Protein AF-A0A2V9ZKT8-F1 (afdb_monomer_lite)

pLDDT: mean 77.87, std 13.25, range [36.06, 94.0]

Structure (mmCIF, N/CA/C/O backbone):
data_AF-A0A2V9ZKT8-F1
#
_entry.id   AF-A0A2V9ZKT8-F1
#
loop_
_atom_site.group_PDB
_atom_site.id
_atom_site.type_symbol
_atom_site.label_atom_id
_atom_s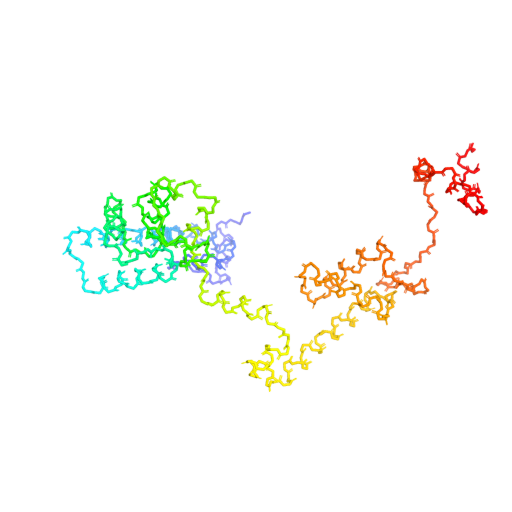ite.label_alt_id
_atom_site.label_comp_id
_atom_site.label_asym_id
_atom_site.label_entity_id
_atom_site.label_seq_id
_atom_site.pdbx_PDB_ins_code
_atom_site.Cartn_x
_atom_site.Cartn_y
_atom_site.Cartn_z
_atom_site.occupancy
_atom_site.B_iso_or_equiv
_atom_site.auth_seq_id
_atom_site.auth_comp_id
_atom_site.auth_asym_id
_atom_site.auth_atom_id
_atom_site.pdbx_PDB_model_num
ATOM 1 N N . MET A 1 1 ? -16.539 -26.002 30.402 1.00 67.31 1 MET A N 1
ATOM 2 C CA . MET A 1 1 ? -16.837 -24.567 30.610 1.00 67.31 1 MET A CA 1
ATOM 3 C C . MET A 1 1 ? -17.121 -24.360 32.093 1.00 67.31 1 MET A C 1
ATOM 5 O O . MET A 1 1 ? -18.028 -25.015 32.584 1.00 67.31 1 MET A O 1
ATOM 9 N N . LYS A 1 2 ? -16.357 -23.510 32.797 1.00 83.75 2 LYS A N 1
ATOM 10 C CA . LYS A 1 2 ? -16.550 -23.239 34.239 1.00 83.75 2 LYS A CA 1
ATOM 11 C C . LYS A 1 2 ? -17.902 -22.584 34.546 1.00 83.75 2 LYS A C 1
ATOM 13 O O . LYS A 1 2 ? -18.428 -21.859 33.696 1.00 83.75 2 LYS A O 1
ATOM 18 N N . SER A 1 3 ? -18.474 -22.849 35.714 1.00 90.00 3 SER A N 1
ATOM 19 C CA . SER A 1 3 ? -19.743 -22.249 36.150 1.00 90.00 3 SER A CA 1
ATOM 20 C C . SER A 1 3 ? -19.559 -20.801 36.635 1.00 90.00 3 SER A C 1
ATOM 22 O O . SER A 1 3 ? -18.448 -20.365 36.934 1.00 90.00 3 SER A O 1
ATOM 24 N N . ALA A 1 4 ? -20.652 -20.038 36.741 1.00 86.88 4 ALA A N 1
ATOM 25 C CA . ALA A 1 4 ? -20.616 -18.655 37.230 1.00 86.88 4 ALA A CA 1
ATOM 26 C C . ALA A 1 4 ? -20.018 -18.540 38.651 1.00 86.88 4 ALA A C 1
ATOM 28 O O . ALA A 1 4 ? -19.275 -17.604 38.936 1.00 86.88 4 ALA A O 1
ATOM 29 N N . ASN A 1 5 ? -20.294 -19.516 39.522 1.00 90.06 5 ASN A N 1
ATOM 30 C CA . ASN A 1 5 ? -19.767 -19.542 40.890 1.00 90.06 5 ASN A CA 1
ATOM 31 C C . ASN A 1 5 ? -18.270 -19.884 40.925 1.00 90.06 5 ASN A C 1
ATOM 33 O O . ASN A 1 5 ? -17.521 -19.266 41.676 1.00 90.06 5 ASN A O 1
ATOM 37 N N . GLU A 1 6 ? -17.812 -20.803 40.070 1.00 88.88 6 GLU A N 1
ATOM 38 C CA . GLU A 1 6 ? -16.382 -21.113 39.919 1.00 88.88 6 GLU A CA 1
ATOM 39 C C . GLU A 1 6 ? -15.589 -19.909 39.398 1.00 88.88 6 GLU A C 1
ATOM 41 O O . GLU A 1 6 ? -14.467 -19.666 39.838 1.00 88.88 6 GLU A O 1
ATOM 46 N N . LEU A 1 7 ? -16.175 -19.132 38.482 1.00 89.69 7 LEU A N 1
ATOM 47 C CA . LEU A 1 7 ? -15.553 -17.918 37.954 1.00 89.69 7 LEU A CA 1
ATOM 48 C C . LEU A 1 7 ? -15.452 -16.811 39.009 1.00 89.69 7 LEU A C 1
ATOM 50 O O . LEU A 1 7 ? -14.433 -16.130 39.045 1.00 89.69 7 LEU A O 1
ATOM 54 N N . LYS A 1 8 ? -16.446 -16.658 39.897 1.00 90.12 8 LYS A N 1
ATOM 55 C CA . LYS A 1 8 ? -16.350 -15.731 41.041 1.00 90.12 8 LYS A CA 1
ATOM 56 C C . LYS A 1 8 ? -15.251 -16.137 42.020 1.00 90.12 8 LYS A C 1
ATOM 58 O O . LYS A 1 8 ? -14.452 -15.296 42.410 1.00 90.12 8 LYS A O 1
ATOM 63 N N . TYR A 1 9 ? -15.164 -17.425 42.352 1.00 91.25 9 TYR A N 1
ATOM 64 C CA . TYR A 1 9 ? -14.106 -17.932 43.228 1.00 91.25 9 TYR A CA 1
ATOM 65 C C . TYR A 1 9 ? -12.707 -17.708 42.630 1.00 91.25 9 TYR A C 1
ATOM 67 O O . TYR A 1 9 ? -11.783 -17.267 43.312 1.00 91.25 9 TYR A O 1
ATOM 75 N N . LEU A 1 10 ? -12.549 -17.952 41.325 1.00 90.06 10 LEU A N 1
ATOM 76 C CA . LEU A 1 10 ? -11.299 -17.666 40.621 1.00 90.06 10 LEU A CA 1
ATOM 77 C C . LEU A 1 10 ? -10.995 -16.173 40.552 1.00 90.06 10 LEU A C 1
ATOM 79 O O . LEU A 1 10 ? -9.834 -15.799 40.691 1.00 90.06 10 LEU A O 1
ATOM 83 N N . ALA A 1 11 ? -12.013 -15.333 40.370 1.00 89.81 11 ALA A N 1
ATOM 84 C CA . ALA A 1 11 ? -11.851 -13.888 40.387 1.00 89.81 11 ALA A CA 1
ATOM 85 C C . ALA A 1 11 ? -11.320 -13.401 41.739 1.00 89.81 11 ALA A C 1
ATOM 87 O O . ALA A 1 11 ? -10.366 -12.630 41.765 1.00 89.81 11 ALA A O 1
ATOM 88 N N . GLU A 1 12 ? -11.847 -13.912 42.853 1.00 90.75 12 GLU A N 1
ATOM 89 C CA . GLU A 1 12 ? -11.341 -13.605 44.196 1.00 90.75 12 GLU A CA 1
ATOM 90 C C . GLU A 1 12 ? -9.896 -14.089 44.388 1.00 90.75 12 GLU A C 1
ATOM 92 O O . GLU A 1 12 ? -9.049 -13.342 44.874 1.00 90.75 12 GLU A O 1
ATOM 97 N N . GLN A 1 13 ? -9.575 -15.307 43.939 1.00 92.44 13 GLN A N 1
ATOM 98 C CA . GLN A 1 13 ? -8.230 -15.878 44.074 1.00 92.44 13 GLN A CA 1
ATOM 99 C C . GLN A 1 13 ? -7.180 -15.173 43.195 1.00 92.44 13 GLN A C 1
ATOM 101 O O . GLN A 1 13 ? -6.006 -15.094 43.561 1.00 92.44 13 GLN A O 1
ATOM 106 N N . LYS A 1 14 ? -7.576 -14.714 42.003 1.00 89.56 14 LYS A N 1
ATOM 107 C CA . LYS A 1 14 ? -6.695 -14.094 40.998 1.00 89.56 14 LYS A CA 1
ATOM 108 C C . LYS A 1 14 ? -6.752 -12.566 41.001 1.00 89.56 14 LYS A C 1
ATOM 110 O O . LYS A 1 14 ? -5.991 -11.946 40.263 1.00 89.56 14 LYS A O 1
ATOM 115 N N . GLY A 1 15 ? -7.616 -11.971 41.821 1.00 89.19 15 GLY A N 1
ATOM 116 C CA . GLY A 1 15 ? -7.810 -10.526 41.905 1.00 89.19 15 GLY A CA 1
ATOM 117 C C . GLY A 1 15 ? -8.491 -9.915 40.677 1.00 89.19 15 GLY A C 1
ATOM 118 O O . GLY A 1 15 ? -8.238 -8.753 40.368 1.00 89.19 15 GLY A O 1
ATOM 119 N N . TRP A 1 16 ? -9.325 -10.670 39.953 1.00 92.06 16 TRP A N 1
ATOM 120 C CA . TRP A 1 16 ? -10.086 -10.125 38.825 1.00 92.06 16 TRP A CA 1
ATOM 121 C C . TRP A 1 16 ? -11.197 -9.210 39.334 1.00 92.06 16 TRP A C 1
ATOM 123 O O . TRP A 1 16 ? -11.968 -9.577 40.220 1.00 92.06 16 TRP A O 1
ATOM 133 N N . GLN A 1 17 ? -11.292 -8.017 38.755 1.00 87.19 17 GLN A N 1
ATOM 134 C CA . GLN A 1 17 ? -12.271 -7.008 39.142 1.00 87.19 17 GLN A CA 1
ATOM 135 C C . GLN A 1 17 ? -13.085 -6.552 37.934 1.00 87.19 17 GLN A C 1
ATOM 137 O O . GLN A 1 17 ? -12.577 -6.468 36.817 1.00 87.19 17 GLN A O 1
ATOM 142 N N . VAL A 1 18 ? -14.354 -6.240 38.188 1.00 89.69 18 VAL A N 1
ATOM 143 C CA . VAL A 1 18 ? -15.250 -5.574 37.237 1.00 89.69 18 VAL A CA 1
ATOM 144 C C . VAL A 1 18 ? -14.858 -4.095 37.169 1.00 89.69 18 VAL A C 1
ATOM 146 O O . VAL A 1 18 ? -14.645 -3.464 38.203 1.00 89.69 18 VAL A O 1
ATOM 149 N N . GLY A 1 19 ? -14.752 -3.534 35.965 1.00 88.06 19 GLY A N 1
ATOM 150 C CA . GLY A 1 19 ? -14.373 -2.135 35.762 1.00 88.06 19 GLY A CA 1
ATOM 151 C C . GLY A 1 19 ? -14.105 -1.791 34.293 1.00 88.06 19 GLY A C 1
ATOM 152 O O . GLY A 1 19 ? -14.387 -2.611 33.421 1.00 88.06 19 GLY A O 1
ATOM 153 N N . PRO A 1 20 ? -13.532 -0.611 33.998 1.00 89.88 20 PRO A N 1
ATOM 154 C CA . PRO A 1 20 ? -13.308 -0.170 32.625 1.00 89.88 20 PRO A CA 1
ATOM 155 C C . PRO A 1 20 ? -12.381 -1.107 31.841 1.00 89.88 20 PRO A C 1
ATOM 157 O O . PRO A 1 20 ? -11.212 -1.340 32.211 1.00 89.88 20 PRO A O 1
ATOM 160 N N . LEU A 1 21 ? -12.897 -1.614 30.723 1.00 91.31 21 LEU A N 1
ATOM 161 C CA . LEU A 1 21 ? -12.182 -2.507 29.816 1.00 91.31 21 LEU A CA 1
ATOM 162 C C . LEU A 1 21 ? -11.805 -1.795 28.520 1.00 91.31 21 LEU A C 1
ATOM 164 O O . LEU A 1 21 ? -12.447 -0.854 28.078 1.00 91.31 21 LEU A O 1
ATOM 168 N N . THR A 1 22 ? -10.722 -2.263 27.908 1.00 91.06 22 THR A N 1
ATOM 169 C CA . THR A 1 22 ? -10.315 -1.852 26.562 1.00 91.06 22 THR A CA 1
ATOM 170 C C . THR A 1 22 ? -10.072 -3.093 25.729 1.00 91.06 22 THR A C 1
ATOM 172 O O . THR A 1 22 ? -9.733 -4.152 26.273 1.00 91.06 22 THR A O 1
ATOM 175 N N . PHE A 1 23 ? -10.169 -2.964 24.406 1.00 90.19 23 PHE A N 1
ATOM 176 C CA . PHE A 1 23 ? -9.923 -4.092 23.506 1.00 90.19 23 PHE A CA 1
ATOM 177 C C . PHE A 1 23 ? -8.563 -4.766 23.767 1.00 90.19 23 PHE A C 1
ATOM 179 O O . PHE A 1 23 ? -8.450 -5.988 23.848 1.00 90.19 23 PHE A O 1
ATOM 186 N N . GLY A 1 24 ? -7.522 -3.955 23.988 1.00 90.31 24 GLY A N 1
ATOM 187 C CA . GLY A 1 24 ? -6.171 -4.444 24.268 1.00 90.31 24 GLY A CA 1
ATOM 188 C C . GLY A 1 24 ? -6.039 -5.191 25.599 1.00 90.31 24 GLY A C 1
ATOM 189 O O . GLY A 1 24 ? -5.184 -6.068 25.708 1.00 90.31 24 GLY A O 1
ATOM 190 N N . LYS A 1 25 ? -6.874 -4.883 26.604 1.00 89.31 25 LYS A N 1
ATOM 191 C CA . LYS A 1 25 ? -6.945 -5.677 27.841 1.00 89.31 25 LYS A CA 1
ATOM 192 C C . LYS A 1 25 ? -7.593 -7.031 27.566 1.00 89.31 25 LYS A C 1
ATOM 194 O O . LYS A 1 25 ? -7.010 -8.038 27.946 1.00 89.31 25 LYS A O 1
ATOM 199 N N . ILE A 1 26 ? -8.719 -7.063 26.847 1.00 90.19 26 ILE A N 1
ATOM 200 C CA . ILE A 1 26 ? -9.426 -8.311 26.507 1.00 90.19 26 ILE A CA 1
ATOM 201 C C . ILE A 1 26 ? -8.516 -9.270 25.730 1.00 90.19 26 ILE A C 1
ATOM 203 O O . ILE A 1 26 ? -8.460 -10.451 26.053 1.00 90.19 26 ILE A O 1
ATOM 207 N N . GLN A 1 27 ? -7.729 -8.771 24.772 1.00 91.00 27 GLN A N 1
ATOM 208 C CA . GLN A 1 27 ? -6.789 -9.605 24.009 1.00 91.00 27 GLN A CA 1
ATOM 209 C C . GLN A 1 27 ? -5.694 -10.271 24.857 1.00 91.00 27 GLN A C 1
ATOM 211 O O . GLN A 1 27 ? -5.096 -11.252 24.421 1.00 91.00 27 GLN A O 1
ATOM 216 N N . ARG A 1 28 ? -5.395 -9.727 26.041 1.00 90.94 28 ARG A N 1
ATOM 217 C CA . ARG A 1 28 ? -4.371 -10.249 26.958 1.00 90.94 28 ARG A CA 1
ATOM 218 C C . ARG A 1 28 ? -4.961 -11.119 28.068 1.00 90.94 28 ARG A C 1
ATOM 220 O O . ARG A 1 28 ? -4.196 -11.747 28.796 1.00 90.94 28 ARG A O 1
ATOM 227 N N . MET A 1 29 ? -6.287 -11.145 28.208 1.00 92.56 29 MET A N 1
ATOM 228 C CA . MET A 1 29 ? -6.975 -11.969 29.196 1.00 92.56 29 MET A CA 1
ATOM 229 C C . MET A 1 29 ? -6.897 -13.443 28.813 1.00 92.56 29 MET A C 1
ATOM 231 O O . MET A 1 29 ? -6.947 -13.816 27.640 1.00 92.56 29 MET A O 1
ATOM 235 N N . ASN A 1 30 ? -6.815 -14.301 29.826 1.00 91.44 30 ASN A N 1
ATOM 236 C CA . ASN A 1 30 ? -7.031 -15.726 29.614 1.00 91.44 30 ASN A CA 1
ATOM 237 C C . ASN A 1 30 ? -8.532 -16.014 29.398 1.00 91.44 30 ASN A C 1
ATOM 239 O O . ASN A 1 30 ? -9.394 -15.184 29.686 1.00 91.44 30 ASN A O 1
ATOM 243 N N . SER A 1 31 ? -8.847 -17.209 28.894 1.00 91.44 31 SER A N 1
ATOM 244 C CA . SER A 1 31 ? -10.225 -17.590 28.543 1.00 91.44 31 SER A CA 1
ATOM 245 C C . SER A 1 31 ? -11.222 -17.496 29.707 1.00 91.44 31 SER A C 1
ATOM 247 O O . SER A 1 31 ? -12.379 -17.141 29.491 1.00 91.44 31 SER A O 1
ATOM 249 N N . ASP A 1 32 ? -10.786 -17.767 30.938 1.00 91.88 32 ASP A N 1
ATOM 250 C CA . ASP A 1 32 ? -11.647 -17.714 32.121 1.00 91.88 32 ASP A CA 1
ATOM 251 C C . ASP A 1 32 ? -11.901 -16.273 32.584 1.00 91.88 32 ASP A C 1
ATOM 253 O O . ASP A 1 32 ? -13.023 -15.936 32.952 1.00 91.88 32 ASP A O 1
ATOM 257 N N . GLU A 1 33 ? -10.890 -15.408 32.519 1.00 90.88 33 GLU A N 1
ATOM 258 C CA . GLU A 1 33 ? -10.995 -13.985 32.851 1.00 90.88 33 GLU A CA 1
ATOM 259 C C . GLU A 1 33 ? -11.845 -13.224 31.825 1.00 90.88 33 GLU A C 1
ATOM 261 O O . GLU A 1 33 ? -12.668 -12.380 32.190 1.00 90.88 33 GLU A O 1
ATOM 266 N N . ALA A 1 34 ? -11.707 -13.565 30.541 1.00 91.38 34 ALA A N 1
ATOM 267 C CA . ALA A 1 34 ? -12.566 -13.043 29.485 1.00 91.38 34 ALA A CA 1
ATOM 268 C C . ALA A 1 34 ? -14.031 -13.431 29.734 1.00 91.38 34 ALA A C 1
ATOM 270 O O . ALA A 1 34 ? -14.909 -12.574 29.707 1.00 91.38 34 ALA A O 1
ATOM 271 N N . ARG A 1 35 ? -14.284 -14.700 30.076 1.00 92.06 35 ARG A N 1
ATOM 272 C CA . ARG A 1 35 ? -15.633 -15.198 30.371 1.00 92.06 35 ARG A CA 1
ATOM 273 C C . ARG A 1 35 ? -16.212 -14.650 31.676 1.00 92.06 35 ARG A C 1
ATOM 275 O O . ARG A 1 35 ? -17.419 -14.450 31.781 1.00 92.06 35 ARG A O 1
ATOM 282 N N . PHE A 1 36 ? -15.371 -14.389 32.675 1.00 94.00 36 PHE A N 1
ATOM 283 C CA . PHE A 1 36 ? -15.772 -13.668 33.881 1.00 94.00 36 PHE A CA 1
ATOM 284 C C . PHE A 1 36 ? -16.281 -12.264 33.524 1.00 94.00 36 PHE A C 1
ATOM 286 O O . PHE A 1 36 ? -17.380 -11.891 33.931 1.00 94.00 36 PHE A O 1
ATOM 293 N N . ASN A 1 37 ? -15.535 -11.509 32.713 1.00 92.88 37 ASN A N 1
ATOM 294 C CA . ASN A 1 37 ? -15.951 -10.171 32.290 1.00 92.88 37 ASN A CA 1
ATOM 295 C C . ASN A 1 37 ? -17.168 -10.193 31.353 1.00 92.88 37 ASN A C 1
ATOM 297 O O . ASN A 1 37 ? -18.034 -9.338 31.479 1.00 92.88 37 ASN A O 1
ATOM 301 N N . GLU A 1 38 ? -17.301 -11.198 30.491 1.00 92.75 38 GLU A N 1
ATOM 302 C CA . GLU A 1 38 ? -18.495 -11.395 29.660 1.00 92.75 38 GLU A CA 1
ATOM 303 C C . GLU A 1 38 ? -19.773 -11.567 30.508 1.00 92.75 38 GLU A C 1
ATOM 305 O O . GLU A 1 38 ? -20.825 -11.025 30.172 1.00 92.75 38 GLU A O 1
ATOM 310 N N . LEU A 1 39 ? -19.686 -12.287 31.634 1.00 92.44 39 LEU A N 1
ATOM 311 C CA . LEU A 1 39 ? -20.836 -12.573 32.501 1.00 92.44 39 LEU A CA 1
ATOM 312 C C . LEU A 1 39 ? -21.119 -11.477 33.535 1.00 92.44 39 LEU A C 1
ATOM 314 O O . LEU A 1 39 ? -22.282 -11.186 33.811 1.00 92.44 39 LEU A O 1
ATOM 318 N N . PHE A 1 40 ? -20.078 -10.897 34.135 1.00 92.94 40 PHE A N 1
ATOM 319 C CA . PHE A 1 40 ? -20.202 -9.989 35.284 1.00 92.94 40 PHE A CA 1
ATOM 320 C C . PHE A 1 40 ? -19.879 -8.526 34.960 1.00 92.94 40 PHE A C 1
ATOM 322 O O . PHE A 1 40 ? -20.200 -7.649 35.757 1.00 92.94 40 PHE A O 1
ATOM 329 N N . ASN A 1 41 ? -19.286 -8.256 33.796 1.00 93.75 41 ASN A N 1
ATOM 330 C CA . ASN A 1 41 ? -18.932 -6.924 33.303 1.00 93.75 41 ASN A CA 1
ATOM 331 C C . ASN A 1 41 ? -19.410 -6.715 31.852 1.00 93.75 41 ASN A C 1
ATOM 333 O O . ASN A 1 41 ? -18.715 -6.130 31.021 1.00 93.75 41 ASN A O 1
ATOM 337 N N . LYS A 1 42 ? -20.589 -7.265 31.536 1.00 92.56 42 LYS A N 1
ATOM 338 C CA . LYS A 1 42 ? -21.066 -7.462 30.163 1.00 92.56 42 LYS A CA 1
ATOM 339 C C . LYS A 1 42 ? -21.037 -6.187 29.312 1.00 92.56 42 LYS A C 1
ATOM 341 O O . LYS A 1 42 ? -20.535 -6.225 28.197 1.00 92.56 42 LYS A O 1
ATOM 346 N N . ALA A 1 43 ? -21.538 -5.071 29.845 1.00 90.94 43 ALA A N 1
ATOM 347 C CA . ALA A 1 43 ? -21.627 -3.810 29.106 1.00 90.94 43 ALA A CA 1
ATOM 348 C C . ALA A 1 43 ? -20.245 -3.280 28.680 1.00 90.94 43 ALA A C 1
ATOM 350 O O . ALA A 1 43 ? -20.039 -2.966 27.511 1.00 90.94 43 ALA A O 1
ATOM 351 N N . GLU A 1 44 ? -19.280 -3.247 29.603 1.00 90.69 44 GLU A N 1
ATOM 352 C CA . GLU A 1 44 ? -17.902 -2.823 29.315 1.00 90.69 44 GLU A CA 1
ATOM 353 C C . GLU A 1 44 ? -17.183 -3.817 28.399 1.00 90.69 44 GLU A C 1
ATOM 355 O O . GLU A 1 44 ? -16.387 -3.423 27.550 1.00 90.69 44 GLU A O 1
ATOM 360 N N . TYR A 1 45 ? -17.461 -5.115 28.556 1.00 91.62 45 TYR A N 1
ATOM 361 C CA . TYR A 1 45 ? -16.884 -6.162 27.719 1.00 91.62 45 TYR A CA 1
ATOM 362 C C . TYR A 1 45 ? -17.342 -6.029 26.260 1.00 91.62 45 TYR A C 1
ATOM 364 O O . TYR A 1 45 ? -16.508 -5.999 25.356 1.00 91.62 45 TYR A O 1
ATOM 372 N N . GLU A 1 46 ? -18.648 -5.875 26.027 1.00 93.00 46 GLU A N 1
ATOM 373 C CA . GLU A 1 46 ? -19.216 -5.641 24.694 1.00 93.00 46 GLU A CA 1
ATOM 374 C C . GLU A 1 46 ? -18.704 -4.324 24.093 1.00 93.00 46 GLU A C 1
ATOM 376 O O . GLU A 1 46 ? -18.226 -4.309 22.958 1.00 93.00 46 GLU A O 1
ATOM 381 N N . GLN A 1 47 ? -18.695 -3.237 24.871 1.00 91.00 47 GLN A N 1
ATOM 382 C CA . GLN A 1 47 ? -18.181 -1.941 24.422 1.00 91.00 47 GLN A CA 1
ATOM 383 C C . GLN A 1 47 ? -16.700 -2.006 24.023 1.00 91.00 47 GLN A C 1
ATOM 385 O O . GLN A 1 47 ? -16.305 -1.436 23.005 1.00 91.00 47 GLN A O 1
ATOM 390 N N . ALA A 1 48 ? -15.870 -2.708 24.794 1.00 91.25 48 ALA A N 1
ATOM 391 C CA . ALA A 1 48 ? -14.455 -2.880 24.494 1.00 91.25 48 ALA A CA 1
ATOM 392 C C . ALA A 1 48 ? -14.212 -3.769 23.261 1.00 91.25 48 ALA A C 1
ATOM 394 O O . ALA A 1 48 ? -13.225 -3.561 22.556 1.00 91.25 48 ALA A O 1
ATOM 395 N N . LEU A 1 49 ? -15.094 -4.730 22.961 1.00 92.06 49 LEU A N 1
ATOM 396 C CA . LEU A 1 49 ? -15.040 -5.497 21.710 1.00 92.06 49 LEU A CA 1
ATOM 397 C C . LEU A 1 49 ? -15.445 -4.655 20.493 1.00 92.06 49 LEU A C 1
ATOM 399 O O . LEU A 1 49 ? -14.859 -4.814 19.421 1.00 92.06 49 LEU A O 1
ATOM 403 N N . ASP A 1 50 ? -16.404 -3.744 20.659 1.00 90.62 50 ASP A N 1
ATOM 404 C CA . ASP A 1 50 ? -16.860 -2.829 19.608 1.00 90.62 50 ASP A CA 1
ATOM 405 C C . ASP A 1 50 ? -15.937 -1.613 19.409 1.00 90.62 50 ASP A C 1
ATOM 407 O O . ASP A 1 50 ? -15.938 -0.998 18.339 1.00 90.62 50 ASP A O 1
ATOM 411 N N . GLU A 1 51 ? -15.108 -1.269 20.400 1.00 90.00 51 GLU A N 1
ATOM 412 C CA . GLU A 1 51 ? -14.207 -0.110 20.386 1.00 90.00 51 GLU A CA 1
ATOM 413 C C . GLU A 1 51 ? -13.362 0.004 19.096 1.00 90.00 51 GLU A C 1
ATOM 415 O O . GLU A 1 51 ? -13.314 1.098 18.520 1.00 90.00 51 GLU A O 1
ATOM 420 N N . PRO A 1 52 ? -12.721 -1.063 18.568 1.00 88.94 52 PRO A N 1
ATOM 421 C CA . PRO A 1 52 ? -11.960 -0.976 17.322 1.00 88.94 52 PRO A CA 1
ATOM 422 C C . PRO A 1 52 ? -12.837 -0.644 16.112 1.00 88.94 52 PRO A C 1
ATOM 424 O O . PRO A 1 52 ? -12.428 0.147 15.259 1.00 88.94 52 PRO A O 1
ATOM 427 N N . ARG A 1 53 ? -14.047 -1.216 16.047 1.00 90.81 53 ARG A N 1
ATOM 428 C CA . ARG A 1 53 ? -15.008 -0.966 14.967 1.00 90.81 53 ARG A CA 1
ATOM 429 C C . ARG A 1 53 ? -15.495 0.478 15.014 1.00 90.81 53 ARG A C 1
ATOM 431 O O . ARG A 1 53 ? -15.411 1.173 14.006 1.00 90.81 53 ARG A O 1
ATOM 438 N N . ILE A 1 54 ? -15.902 0.955 16.191 1.00 87.19 54 ILE A N 1
ATOM 439 C CA . ILE A 1 54 ? -16.360 2.334 16.404 1.00 87.19 54 ILE A CA 1
ATOM 440 C C . ILE A 1 54 ? -15.240 3.331 16.084 1.00 87.19 54 ILE A C 1
ATOM 442 O O . ILE A 1 54 ? -15.474 4.322 15.396 1.00 87.19 54 ILE A O 1
ATOM 446 N N . LYS A 1 55 ? -13.998 3.074 16.517 1.00 88.06 55 LYS A N 1
ATOM 447 C CA . LYS A 1 55 ? -12.848 3.926 16.167 1.00 88.06 55 LYS A CA 1
ATOM 448 C C . LYS A 1 55 ? -12.600 3.966 14.660 1.00 88.06 55 LYS A C 1
ATOM 450 O O . LYS A 1 55 ? -12.328 5.041 14.126 1.00 88.06 55 LYS A O 1
ATOM 455 N N . ALA A 1 56 ? -12.696 2.828 13.975 1.00 84.88 56 ALA A N 1
ATOM 456 C CA . ALA A 1 56 ? -12.544 2.766 12.525 1.00 84.88 56 ALA A CA 1
ATOM 457 C C . ALA A 1 56 ? -13.664 3.528 11.794 1.00 84.88 56 ALA A C 1
ATOM 459 O O . ALA A 1 56 ? -13.381 4.289 10.868 1.00 84.88 56 ALA A O 1
ATOM 460 N N . GLU A 1 57 ? -14.915 3.383 12.235 1.00 85.62 57 GLU A N 1
ATOM 461 C CA . GLU A 1 57 ? -16.068 4.115 11.697 1.00 85.62 57 GLU A CA 1
ATOM 462 C C . GLU A 1 57 ? -15.954 5.623 11.945 1.00 85.62 57 GLU A C 1
ATOM 464 O O . GLU A 1 57 ? -16.100 6.407 11.010 1.00 85.62 57 GLU A O 1
ATOM 469 N N . ASN A 1 58 ? -15.601 6.043 13.161 1.00 86.44 58 ASN A N 1
ATOM 470 C CA . ASN A 1 58 ? -15.396 7.452 13.495 1.00 86.44 58 ASN A CA 1
ATOM 471 C C . ASN A 1 58 ? -14.272 8.074 12.668 1.00 86.44 58 ASN A C 1
ATOM 473 O O . ASN A 1 58 ? -14.422 9.189 12.174 1.00 86.44 58 ASN A O 1
ATOM 477 N N . LYS A 1 59 ? -13.167 7.347 12.465 1.00 86.31 59 LYS A N 1
ATOM 478 C CA . LYS A 1 59 ? -12.077 7.796 11.595 1.00 86.31 59 LYS A CA 1
ATOM 479 C C . LYS A 1 59 ? -12.559 7.977 10.154 1.00 86.31 59 LYS A C 1
ATOM 481 O O . LYS A 1 59 ? -12.319 9.024 9.562 1.00 86.31 59 LYS A O 1
ATOM 486 N N . LYS A 1 60 ? -13.289 6.996 9.616 1.00 82.19 60 LYS A N 1
ATOM 487 C CA . LYS A 1 60 ? -13.866 7.062 8.266 1.00 82.19 60 LYS A CA 1
ATOM 488 C C . LYS A 1 60 ? -14.835 8.241 8.117 1.00 82.19 60 LYS A C 1
ATOM 490 O O . LYS A 1 60 ? -14.787 8.948 7.115 1.00 82.19 60 LYS A O 1
ATOM 495 N N . ASN A 1 61 ? -15.683 8.476 9.116 1.00 82.06 61 ASN A N 1
ATOM 496 C CA . ASN A 1 61 ? -16.628 9.591 9.124 1.00 82.06 61 ASN A CA 1
ATOM 497 C C . ASN A 1 61 ? -15.902 10.939 9.209 1.00 82.06 61 ASN A C 1
ATOM 499 O O . ASN A 1 61 ? -16.232 11.848 8.457 1.00 82.06 61 ASN A O 1
ATOM 503 N N . ALA A 1 62 ? -14.879 11.062 10.057 1.00 82.12 62 ALA A N 1
ATOM 504 C CA . ALA A 1 62 ? -14.069 12.275 10.152 1.00 82.12 62 ALA A CA 1
ATOM 505 C C . ALA A 1 62 ? -13.352 12.595 8.828 1.00 82.12 62 ALA A C 1
ATOM 507 O O . ALA A 1 62 ? -13.353 13.745 8.387 1.00 82.12 62 ALA A O 1
ATOM 508 N N . GLU A 1 63 ? -12.794 11.580 8.160 1.00 80.81 63 GLU A N 1
ATOM 509 C CA . GLU A 1 63 ? -12.180 11.717 6.833 1.00 80.81 63 GLU A CA 1
ATOM 510 C C . GLU A 1 63 ? -13.199 12.156 5.769 1.00 80.81 63 GLU A C 1
ATOM 512 O O . GLU A 1 63 ? -12.895 13.029 4.953 1.00 80.81 63 GLU A O 1
ATOM 517 N N . ALA A 1 64 ? -14.418 11.609 5.797 1.00 79.19 64 ALA A N 1
ATOM 518 C CA . ALA A 1 64 ? -15.497 12.008 4.893 1.00 79.19 64 ALA A CA 1
ATOM 519 C C . ALA A 1 64 ? -15.946 13.460 5.134 1.00 79.19 64 ALA A C 1
ATOM 521 O O . ALA A 1 64 ? -16.057 14.237 4.186 1.00 79.19 64 ALA A O 1
ATOM 522 N N . THR A 1 65 ? -16.132 13.861 6.394 1.00 80.94 65 THR A N 1
ATOM 523 C CA . THR A 1 65 ? -16.482 15.242 6.763 1.00 80.94 65 THR A CA 1
ATOM 524 C C . THR A 1 65 ? -15.381 16.225 6.369 1.00 80.94 65 THR A C 1
ATOM 526 O O . THR A 1 65 ? -15.663 17.330 5.907 1.00 80.94 65 THR A O 1
ATOM 529 N N . LYS A 1 66 ? -14.109 15.839 6.518 1.00 79.38 66 LYS A N 1
ATOM 530 C CA . LYS A 1 66 ? -12.969 16.631 6.039 1.00 79.38 66 LYS A CA 1
ATOM 531 C C . LYS A 1 66 ? -13.006 16.796 4.520 1.00 79.38 66 LYS A C 1
ATOM 533 O O . LYS A 1 66 ? -12.931 17.921 4.044 1.00 79.38 66 LYS A O 1
ATOM 538 N N . ALA A 1 67 ? -13.204 15.709 3.770 1.00 78.00 67 ALA A N 1
ATOM 539 C CA . ALA A 1 67 ? -13.326 15.765 2.314 1.00 78.00 67 ALA A CA 1
ATOM 540 C C . ALA A 1 67 ? -14.462 16.698 1.865 1.00 78.00 67 ALA A C 1
ATOM 542 O O . ALA A 1 67 ? -14.272 17.509 0.965 1.00 78.00 67 ALA A O 1
ATOM 543 N N . GLN A 1 68 ? -15.627 16.623 2.515 1.00 81.56 68 GLN A N 1
ATOM 544 C CA . GLN A 1 68 ? -16.758 17.507 2.225 1.00 81.56 68 GLN A CA 1
ATOM 545 C C . GLN A 1 68 ? -16.410 18.983 2.440 1.00 81.56 68 GLN A C 1
ATOM 547 O O . GLN A 1 68 ? -16.694 19.794 1.562 1.00 81.56 68 GLN A O 1
ATOM 552 N N . ARG A 1 69 ? -15.749 19.324 3.555 1.00 80.62 69 ARG A N 1
ATOM 553 C CA . ARG A 1 69 ? -15.287 20.697 3.823 1.00 80.62 69 ARG A CA 1
ATOM 554 C C . ARG A 1 69 ? -14.284 21.172 2.775 1.00 80.62 69 ARG A C 1
ATOM 556 O O . ARG A 1 69 ? -14.428 22.277 2.264 1.00 80.62 69 ARG A O 1
ATOM 563 N N . THR A 1 70 ? -13.333 20.323 2.384 1.00 82.00 70 THR A N 1
ATOM 564 C CA . THR A 1 70 ? -12.374 20.643 1.317 1.00 82.00 70 THR A CA 1
ATOM 565 C C . THR A 1 70 ? -13.058 20.922 -0.019 1.00 82.00 70 THR A C 1
ATOM 567 O O . THR A 1 70 ? -12.713 21.890 -0.684 1.00 82.00 70 THR A O 1
ATOM 570 N N . TRP A 1 71 ? -14.056 20.126 -0.410 1.00 84.75 71 TRP A N 1
ATOM 571 C CA . TRP A 1 71 ? -14.757 20.308 -1.690 1.00 84.75 71 TRP A CA 1
ATOM 572 C C . TRP A 1 71 ? -15.822 21.413 -1.694 1.00 84.75 71 TRP A C 1
ATOM 574 O O . TRP A 1 71 ? -16.325 21.762 -2.769 1.00 84.75 71 TRP A O 1
ATOM 584 N N . ALA A 1 72 ? -16.165 21.927 -0.512 1.00 84.81 72 ALA A N 1
ATOM 585 C CA . ALA A 1 72 ? -17.032 23.081 -0.296 1.00 84.81 72 ALA A CA 1
ATOM 586 C C . ALA A 1 72 ? -16.243 24.392 -0.109 1.00 84.81 72 ALA A C 1
ATOM 588 O O . ALA A 1 72 ? -16.831 25.386 0.306 1.00 84.81 72 ALA A O 1
ATOM 589 N N . ASP A 1 73 ? -14.930 24.388 -0.375 1.00 80.94 73 ASP A N 1
ATOM 590 C CA . ASP A 1 73 ? -14.026 25.535 -0.201 1.00 80.94 73 ASP A CA 1
ATOM 591 C C . ASP A 1 73 ? -13.974 26.063 1.251 1.00 80.94 73 ASP A C 1
ATOM 593 O O . ASP A 1 73 ? -13.714 27.235 1.508 1.00 80.94 73 ASP A O 1
ATOM 597 N N . GLN A 1 74 ? -14.207 25.171 2.220 1.00 83.94 74 GLN A N 1
ATOM 598 C CA . GLN A 1 74 ? -14.185 25.431 3.667 1.00 83.94 74 GLN A CA 1
ATOM 599 C C . GLN A 1 74 ? -13.026 24.703 4.374 1.00 83.94 74 GLN A C 1
ATOM 601 O O . GLN A 1 74 ? -13.089 24.455 5.581 1.00 83.94 74 GLN A O 1
ATOM 606 N N . ALA A 1 75 ? -11.989 24.301 3.631 1.00 81.81 75 ALA A N 1
ATOM 607 C CA . ALA A 1 75 ? -10.789 23.704 4.216 1.00 81.81 75 ALA A CA 1
ATOM 608 C C . ALA A 1 75 ? -10.015 24.729 5.051 1.00 81.81 75 ALA A C 1
ATOM 610 O O . ALA A 1 75 ? -9.886 25.889 4.658 1.00 81.81 75 ALA A O 1
ATOM 611 N N . SER A 1 76 ? -9.447 24.286 6.172 1.00 84.06 76 SER A N 1
ATOM 612 C CA . SER A 1 76 ? -8.474 25.106 6.899 1.00 84.06 76 SER A CA 1
ATOM 613 C C . SER A 1 76 ? -7.122 25.162 6.170 1.00 84.06 76 SER A C 1
ATOM 615 O O . SER A 1 76 ? -6.828 24.356 5.278 1.00 84.06 76 SER A O 1
ATOM 617 N N . GLU A 1 77 ? -6.261 26.101 6.569 1.00 84.25 77 GLU A N 1
ATOM 618 C CA . GLU A 1 77 ? -4.887 26.193 6.053 1.00 84.25 77 GLU A CA 1
ATOM 619 C C . GLU A 1 77 ? -4.084 24.914 6.335 1.00 84.25 77 GLU A C 1
ATOM 621 O O . GLU A 1 77 ? -3.377 24.418 5.458 1.00 84.25 77 GLU A O 1
ATOM 626 N N . GLU A 1 78 ? -4.256 24.327 7.523 1.00 85.62 78 GLU A N 1
ATOM 627 C CA . GLU A 1 78 ? -3.631 23.055 7.903 1.00 85.62 78 GLU A CA 1
ATOM 628 C C . GLU A 1 78 ? -4.095 21.906 7.000 1.00 85.62 78 GLU A C 1
ATOM 630 O O . GLU A 1 78 ? -3.277 21.146 6.481 1.00 85.62 78 GLU A O 1
ATOM 635 N N . GLU A 1 79 ? -5.402 21.806 6.737 1.00 81.25 79 GLU A N 1
ATOM 636 C CA . GLU A 1 79 ? -5.960 20.772 5.859 1.00 81.25 79 GLU A CA 1
ATOM 637 C C . GLU A 1 79 ? -5.459 20.926 4.413 1.00 81.25 79 GLU A C 1
ATOM 639 O O . GLU A 1 79 ? -5.224 19.930 3.723 1.00 81.25 79 GLU A O 1
ATOM 644 N N . THR A 1 80 ? -5.238 22.166 3.973 1.00 83.31 80 THR A N 1
ATOM 645 C CA . THR A 1 80 ? -4.668 22.480 2.657 1.00 83.31 80 THR A CA 1
ATOM 646 C C . THR A 1 80 ? -3.188 22.096 2.582 1.00 83.31 80 THR A C 1
ATOM 648 O O . THR A 1 80 ? -2.756 21.478 1.606 1.00 8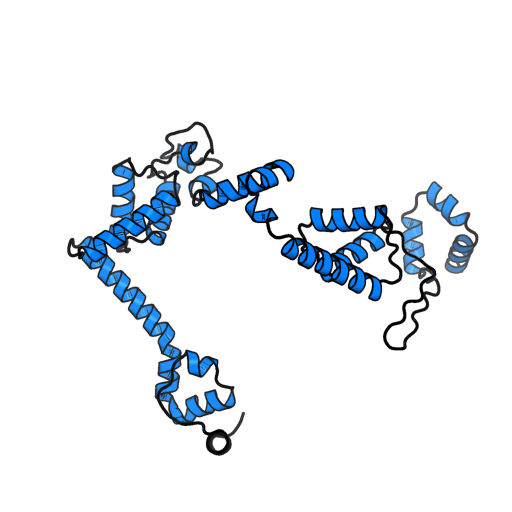3.31 80 THR A O 1
ATOM 651 N N . ALA A 1 81 ? -2.408 22.401 3.623 1.00 86.25 81 ALA A N 1
ATOM 652 C CA . ALA A 1 81 ? -0.999 22.026 3.709 1.00 86.25 81 ALA A CA 1
ATOM 653 C C . ALA A 1 81 ? -0.810 20.499 3.721 1.00 86.25 81 ALA A C 1
ATOM 655 O O . ALA A 1 81 ? 0.059 19.975 3.019 1.00 86.25 81 ALA A O 1
ATOM 656 N N . GLU A 1 82 ? -1.651 19.770 4.455 1.00 86.81 82 GLU A N 1
ATOM 657 C CA . GLU A 1 82 ? -1.649 18.304 4.454 1.00 86.81 82 GLU A CA 1
ATOM 658 C C . GLU A 1 82 ? -1.989 17.728 3.074 1.00 86.81 82 GLU A C 1
ATOM 660 O O . GLU A 1 82 ? -1.305 16.818 2.600 1.00 86.81 82 GLU A O 1
ATOM 665 N N . ALA A 1 83 ? -2.994 18.280 2.387 1.00 85.00 83 ALA A N 1
ATOM 666 C CA . ALA A 1 83 ? -3.336 17.859 1.030 1.00 85.00 83 ALA A CA 1
ATOM 667 C C . ALA A 1 83 ? -2.165 18.075 0.054 1.00 85.00 83 ALA A C 1
ATOM 669 O O . ALA A 1 83 ? -1.873 17.199 -0.760 1.00 85.00 83 ALA A O 1
ATOM 670 N N . LEU A 1 84 ? -1.440 19.194 0.166 1.00 87.44 84 LEU A N 1
ATOM 671 C CA . LEU A 1 84 ? -0.238 19.449 -0.636 1.00 87.44 84 LEU A CA 1
ATOM 672 C C . LEU A 1 84 ? 0.876 18.430 -0.354 1.00 87.44 84 LEU A C 1
ATOM 674 O O . LEU A 1 84 ? 1.523 17.951 -1.288 1.00 87.44 84 LEU A O 1
ATOM 678 N N . GLN A 1 85 ? 1.087 18.048 0.909 1.00 89.12 85 GLN A N 1
ATOM 679 C CA . GLN A 1 85 ? 2.053 17.000 1.251 1.00 89.12 85 GLN A CA 1
ATOM 680 C C . GLN A 1 85 ? 1.671 15.647 0.641 1.00 89.12 85 GLN A C 1
ATOM 682 O O . GLN A 1 85 ? 2.535 14.942 0.117 1.00 89.12 85 GLN A O 1
ATOM 687 N N . GLU A 1 86 ? 0.391 15.283 0.677 1.00 89.88 86 GLU A N 1
ATOM 688 C CA . GLU A 1 86 ? -0.108 14.043 0.078 1.00 89.88 86 GLU A CA 1
ATOM 689 C C . GLU A 1 86 ? 0.023 14.038 -1.453 1.00 89.88 86 GLU A C 1
ATOM 691 O O . GLU A 1 86 ? 0.421 13.023 -2.032 1.00 89.88 86 GLU A O 1
ATOM 696 N N . VAL A 1 87 ? -0.212 15.179 -2.110 1.00 89.25 87 VAL A N 1
ATOM 697 C CA . VAL A 1 87 ? 0.050 15.350 -3.548 1.00 89.25 87 VAL A CA 1
ATOM 698 C C . VAL A 1 87 ? 1.535 15.161 -3.855 1.00 89.25 87 VAL A C 1
ATOM 700 O O . VAL A 1 87 ? 1.874 14.415 -4.772 1.00 89.25 87 VAL A O 1
ATOM 703 N N . ASN A 1 88 ? 2.433 15.757 -3.068 1.00 88.38 88 ASN A N 1
ATOM 704 C CA . ASN A 1 88 ? 3.877 15.605 -3.269 1.00 88.38 88 ASN A CA 1
ATOM 705 C C . ASN A 1 88 ? 4.336 14.149 -3.098 1.00 88.38 88 ASN A C 1
ATOM 707 O O . ASN A 1 88 ? 5.140 13.662 -3.894 1.00 88.38 88 ASN A O 1
ATOM 711 N N . LYS A 1 89 ? 3.791 13.422 -2.112 1.00 88.81 89 LYS A N 1
ATOM 712 C CA . LYS A 1 89 ? 4.048 11.979 -1.943 1.00 88.81 89 LYS A CA 1
ATOM 713 C C . LYS A 1 89 ? 3.592 11.178 -3.162 1.00 88.81 89 LYS A C 1
ATOM 715 O O . LYS A 1 89 ? 4.307 10.276 -3.599 1.00 88.81 89 LYS A O 1
ATOM 720 N N . PHE A 1 90 ? 2.422 11.505 -3.711 1.00 91.56 90 PHE A N 1
ATOM 721 C CA . PHE A 1 90 ? 1.911 10.876 -4.926 1.00 91.56 90 PHE A CA 1
ATOM 722 C C . PHE A 1 90 ? 2.826 11.155 -6.126 1.00 91.56 90 PHE A C 1
ATOM 724 O O . PHE A 1 90 ? 3.299 10.209 -6.746 1.00 91.56 90 PHE A O 1
ATOM 731 N N . VAL A 1 91 ? 3.162 12.417 -6.408 1.00 89.31 91 VAL A N 1
ATOM 732 C CA . VAL A 1 91 ? 4.026 12.782 -7.547 1.00 89.31 91 VAL A CA 1
ATOM 733 C C . VAL A 1 91 ? 5.407 12.125 -7.441 1.00 89.31 91 VAL A C 1
ATOM 735 O O . VAL A 1 91 ? 5.910 11.598 -8.428 1.00 89.31 91 VAL A O 1
ATOM 738 N N . ALA A 1 92 ? 5.988 12.065 -6.239 1.00 86.88 92 ALA A N 1
ATOM 739 C CA . ALA A 1 92 ? 7.255 11.368 -6.011 1.00 86.88 92 ALA A CA 1
ATOM 740 C C . ALA A 1 92 ? 7.161 9.850 -6.255 1.00 86.88 92 ALA A C 1
ATOM 742 O O . ALA A 1 92 ? 8.125 9.229 -6.700 1.00 86.88 92 ALA A O 1
ATOM 743 N N . SER A 1 93 ? 6.005 9.246 -5.966 1.00 86.69 93 SER A N 1
ATOM 744 C CA . SER A 1 93 ? 5.773 7.808 -6.152 1.00 86.69 93 SER A CA 1
ATOM 745 C C . SER A 1 93 ? 5.392 7.446 -7.588 1.00 86.69 93 SER A C 1
ATOM 747 O O . SER A 1 93 ? 5.575 6.301 -7.984 1.00 86.69 93 SER A O 1
ATOM 749 N N . PHE A 1 94 ? 4.871 8.390 -8.373 1.00 89.75 94 PHE A N 1
ATOM 750 C CA . PHE A 1 94 ? 4.416 8.180 -9.749 1.00 89.75 94 PHE A CA 1
ATOM 751 C C . PHE A 1 94 ? 5.112 9.167 -10.703 1.00 89.75 94 PHE A C 1
ATOM 753 O O . PHE A 1 94 ? 4.459 10.058 -11.240 1.00 89.75 94 PHE A O 1
ATOM 760 N N . PRO A 1 95 ? 6.428 9.027 -10.951 1.00 87.44 95 PRO A N 1
ATOM 761 C CA . PRO A 1 95 ? 7.185 9.939 -11.818 1.00 87.44 95 PRO A CA 1
ATOM 762 C C . PRO A 1 95 ? 6.685 9.978 -13.272 1.00 87.44 95 PRO A C 1
ATOM 764 O O . PRO A 1 95 ? 6.907 10.955 -13.977 1.00 87.44 95 PRO A O 1
ATOM 767 N N . GLN A 1 96 ? 5.982 8.940 -13.725 1.00 88.38 96 GLN A N 1
ATOM 768 C CA . GLN A 1 96 ? 5.312 8.908 -15.024 1.00 88.38 96 GLN A CA 1
ATOM 769 C C . GLN A 1 96 ? 4.092 9.834 -15.115 1.00 88.38 96 GLN A C 1
ATOM 771 O O . GLN A 1 96 ? 3.604 10.096 -16.214 1.00 88.38 96 GLN A O 1
ATOM 776 N N . PHE A 1 97 ? 3.561 10.306 -13.986 1.00 89.88 97 PHE A N 1
ATOM 777 C CA . PHE A 1 97 ? 2.462 11.257 -13.96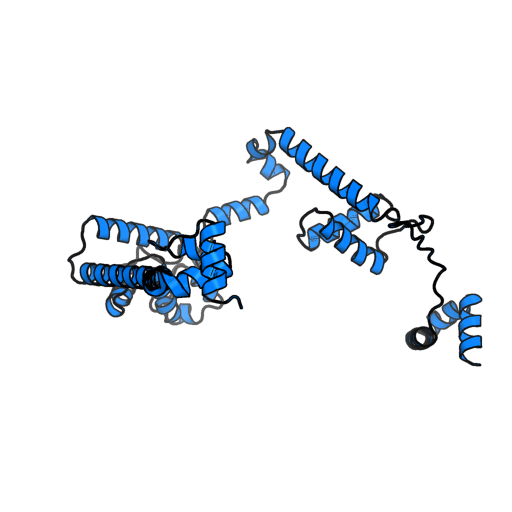9 1.00 89.88 97 PHE A CA 1
ATOM 778 C C . PHE A 1 97 ? 2.983 12.670 -14.256 1.00 89.88 97 PHE A C 1
ATOM 780 O O . PHE A 1 97 ? 3.746 13.239 -13.475 1.00 89.88 97 PHE A O 1
ATOM 787 N N . ARG A 1 98 ? 2.525 13.273 -15.359 1.00 87.00 98 ARG A N 1
ATOM 788 C CA . ARG A 1 98 ? 2.855 14.661 -15.706 1.00 87.00 98 ARG A CA 1
ATOM 789 C C . ARG A 1 98 ? 2.071 15.643 -14.837 1.00 87.00 98 ARG A C 1
ATOM 791 O O . ARG A 1 98 ? 0.932 15.989 -15.157 1.00 87.00 98 ARG A O 1
ATOM 798 N N . ALA A 1 99 ? 2.673 16.053 -13.720 1.00 85.19 99 ALA A N 1
ATOM 799 C CA . ALA A 1 99 ? 2.099 17.012 -12.770 1.00 85.19 99 ALA A CA 1
ATOM 800 C C . ALA A 1 99 ? 2.125 18.468 -13.275 1.00 85.19 99 ALA A C 1
ATOM 802 O O . ALA A 1 99 ? 1.333 19.297 -12.828 1.00 85.19 99 ALA A O 1
ATOM 803 N N . ASP A 1 100 ? 3.017 18.771 -14.216 1.00 85.69 100 ASP A N 1
ATOM 804 C CA . ASP A 1 100 ? 3.095 20.034 -14.952 1.00 85.69 100 ASP A CA 1
ATOM 805 C C . ASP A 1 100 ? 1.883 20.245 -15.875 1.00 85.69 100 ASP A C 1
ATOM 807 O O . ASP A 1 100 ? 1.461 21.378 -16.115 1.00 85.69 100 ASP A O 1
ATOM 811 N N . PHE A 1 101 ? 1.258 19.159 -16.333 1.00 88.00 101 PHE A N 1
ATOM 812 C CA . PHE A 1 101 ? 0.088 19.214 -17.198 1.00 88.00 101 PHE A CA 1
ATOM 813 C C . PHE A 1 101 ? -1.196 19.510 -16.399 1.00 88.00 101 PHE A C 1
ATOM 815 O O . PHE A 1 101 ? -1.727 18.654 -15.687 1.00 88.00 101 PHE A O 1
ATOM 822 N N . ILE A 1 102 ? -1.729 20.735 -16.530 1.00 88.88 102 ILE A N 1
ATOM 823 C CA . ILE A 1 102 ? -2.949 21.195 -15.831 1.00 88.88 102 ILE A CA 1
ATOM 824 C C . ILE A 1 102 ? -4.131 20.211 -15.980 1.00 88.88 102 ILE A C 1
ATOM 826 O O . ILE A 1 102 ? -4.682 19.830 -14.943 1.00 88.88 102 ILE A O 1
ATOM 830 N N . PRO A 1 103 ? -4.478 19.713 -17.186 1.00 90.81 103 PRO A N 1
ATOM 831 C CA . PRO A 1 103 ? -5.642 18.838 -17.353 1.00 90.81 103 PRO A CA 1
ATOM 832 C C . PRO A 1 103 ? -5.546 17.508 -16.595 1.00 90.81 103 PRO A C 1
ATOM 834 O O . PRO A 1 103 ? -6.564 16.981 -16.153 1.00 90.81 103 PRO A O 1
ATOM 837 N N . ASN A 1 104 ? -4.339 16.974 -16.374 1.00 90.62 104 ASN A N 1
ATOM 838 C CA . ASN A 1 104 ? -4.154 15.777 -15.548 1.00 90.62 104 ASN A CA 1
ATOM 839 C C . ASN A 1 104 ? -4.548 16.032 -14.087 1.00 90.62 104 ASN A C 1
ATOM 841 O O . ASN A 1 104 ? -5.194 15.195 -13.452 1.00 90.62 104 ASN A O 1
ATOM 845 N N . ARG A 1 105 ? -4.158 17.195 -13.549 1.00 89.12 105 ARG A N 1
ATOM 846 C CA . ARG A 1 105 ? -4.481 17.590 -12.172 1.00 89.12 105 ARG A CA 1
ATOM 847 C C . ARG A 1 105 ? -5.979 17.812 -12.010 1.00 89.12 105 ARG A C 1
ATOM 849 O O . ARG A 1 105 ? -6.571 17.291 -11.069 1.00 89.12 105 ARG A O 1
ATOM 856 N N . GLU A 1 106 ? -6.600 18.513 -12.954 1.00 89.88 106 GLU A N 1
ATOM 857 C CA . GLU A 1 106 ? -8.050 18.734 -12.965 1.00 89.88 106 GLU A CA 1
ATOM 858 C C . GLU A 1 106 ? -8.832 17.421 -13.091 1.00 89.88 106 GLU A C 1
ATOM 860 O O . GLU A 1 106 ? -9.840 17.234 -12.409 1.00 89.88 106 GLU A O 1
ATOM 865 N N . ALA A 1 107 ? -8.354 16.470 -13.899 1.00 91.19 107 ALA A N 1
ATOM 866 C CA . ALA A 1 107 ? -8.968 15.151 -14.025 1.00 91.19 107 ALA A CA 1
ATOM 867 C C . ALA A 1 107 ? -8.924 14.364 -12.701 1.00 91.19 107 ALA A C 1
ATOM 869 O O . ALA A 1 107 ? -9.936 13.789 -12.296 1.00 91.19 107 ALA A O 1
ATOM 870 N N . LEU A 1 108 ? -7.794 14.380 -11.983 1.00 91.81 108 LEU A N 1
ATOM 871 C CA . LEU A 1 108 ? -7.697 13.753 -10.659 1.00 91.81 108 LEU A CA 1
ATOM 872 C C . LEU A 1 108 ? -8.601 14.443 -9.632 1.00 91.81 108 LEU A C 1
ATOM 874 O O . LEU A 1 108 ? -9.346 13.771 -8.920 1.00 91.81 108 LEU A O 1
ATOM 878 N N . ILE A 1 109 ? -8.573 15.776 -9.571 1.00 89.88 109 ILE A N 1
ATOM 879 C CA . ILE A 1 109 ? -9.378 16.556 -8.621 1.00 89.88 109 ILE A CA 1
ATOM 880 C C . ILE A 1 109 ? -10.873 16.350 -8.881 1.00 89.88 109 ILE A C 1
ATOM 882 O O . ILE A 1 109 ? -11.628 16.070 -7.951 1.00 89.88 109 ILE A O 1
ATOM 886 N N . SER A 1 110 ? -11.311 16.428 -10.139 1.00 89.94 110 SER A N 1
ATOM 887 C CA . SER A 1 110 ? -12.713 16.203 -10.512 1.00 89.94 110 SER A CA 1
ATOM 888 C C . SER A 1 110 ? -13.172 14.781 -10.189 1.00 89.94 110 SER A C 1
ATOM 890 O O . SER A 1 110 ? -14.282 14.600 -9.683 1.00 89.94 110 SER A O 1
ATOM 892 N N . PHE A 1 111 ? -12.313 13.776 -10.385 1.00 91.88 111 PHE A N 1
ATOM 893 C CA . PHE A 1 111 ? -12.605 12.404 -9.983 1.00 91.88 111 PHE A CA 1
ATOM 894 C C . PHE A 1 111 ? -12.788 12.281 -8.466 1.00 91.88 111 PHE A C 1
ATOM 896 O O . PHE A 1 111 ? -13.802 11.740 -8.018 1.00 91.88 111 PHE A O 1
ATOM 903 N N . LEU A 1 112 ? -11.855 12.817 -7.672 1.00 90.88 112 LEU A N 1
ATOM 904 C CA . LEU A 1 112 ? -11.948 12.786 -6.211 1.00 90.88 112 LEU A CA 1
ATOM 905 C C . LEU A 1 112 ? -13.190 13.524 -5.703 1.00 90.88 112 LEU A C 1
ATOM 907 O O . LEU A 1 112 ? -13.910 12.987 -4.860 1.00 90.88 112 LEU A O 1
ATOM 911 N N . ARG A 1 113 ? -13.495 14.695 -6.274 1.00 88.44 113 ARG A N 1
ATOM 912 C CA . ARG A 1 113 ? -14.691 15.481 -5.949 1.00 88.44 113 ARG A CA 1
ATOM 913 C C . ARG A 1 113 ? -15.975 14.719 -6.270 1.00 88.44 113 ARG A C 1
ATOM 915 O O . ARG A 1 113 ? -16.859 14.640 -5.423 1.00 88.44 113 ARG A O 1
ATOM 922 N N . SER A 1 114 ? -16.060 14.098 -7.450 1.00 87.94 114 SER A N 1
ATOM 923 C CA . SER A 1 114 ? -17.244 13.330 -7.873 1.00 87.94 114 SER A CA 1
ATOM 924 C C . SER A 1 114 ? -17.552 12.146 -6.952 1.00 87.94 114 SER A C 1
ATOM 926 O O . SER A 1 114 ? -18.714 11.806 -6.744 1.00 87.94 114 SER A O 1
ATOM 928 N N . LYS A 1 115 ? -16.513 11.546 -6.360 1.00 86.44 115 LYS A N 1
ATOM 929 C CA . LYS A 1 115 ? -16.626 10.428 -5.418 1.00 86.44 115 LYS A CA 1
ATOM 930 C C . LYS A 1 115 ? -16.574 10.859 -3.949 1.00 86.44 115 LYS A C 1
ATOM 932 O O . LYS A 1 115 ? -16.523 9.992 -3.083 1.00 86.44 115 LYS A O 1
ATOM 937 N N . THR A 1 116 ? -16.558 12.169 -3.674 1.00 83.50 116 THR A N 1
ATOM 938 C CA . THR A 1 116 ? -16.440 12.736 -2.316 1.00 83.50 116 THR A CA 1
ATOM 939 C C . THR A 1 116 ? -15.261 12.161 -1.513 1.00 83.50 116 THR A C 1
ATOM 941 O O . THR A 1 116 ? -15.317 12.013 -0.294 1.00 83.50 116 THR A O 1
ATOM 944 N N . LEU A 1 117 ? -14.162 11.836 -2.201 1.00 86.38 117 LEU A N 1
ATOM 945 C CA . LEU A 1 117 ? -12.970 11.250 -1.591 1.00 86.38 117 LEU A CA 1
ATOM 946 C C . LEU A 1 117 ? -12.022 12.346 -1.082 1.00 86.38 117 LEU A C 1
ATOM 948 O O . LEU A 1 117 ? -11.863 13.366 -1.757 1.00 86.38 117 LEU A O 1
ATOM 952 N N . PRO A 1 118 ? -11.348 12.149 0.066 1.00 86.25 118 PRO A N 1
ATOM 953 C CA . PRO A 1 118 ? -10.320 13.075 0.532 1.00 86.25 118 PRO A CA 1
ATOM 954 C C . PRO A 1 118 ? -9.072 13.015 -0.359 1.00 86.25 118 PRO A C 1
ATOM 956 O O . PRO A 1 118 ? -8.729 11.953 -0.894 1.00 86.25 118 PRO A O 1
ATOM 959 N N . CYS A 1 119 ? -8.363 14.142 -0.467 1.00 87.19 119 CYS A N 1
ATOM 960 C CA . CYS A 1 119 ? -7.094 14.251 -1.187 1.00 87.19 119 CYS A CA 1
ATOM 961 C C . CYS A 1 119 ? -5.958 13.589 -0.386 1.00 87.19 119 CYS A C 1
ATOM 963 O O . CYS A 1 119 ? -5.257 14.233 0.385 1.00 87.19 119 CYS A O 1
ATOM 965 N N . THR A 1 120 ? -5.821 12.271 -0.533 1.00 88.19 120 THR A N 1
ATOM 966 C CA . THR A 1 120 ? -4.749 11.464 0.073 1.00 88.19 120 THR A CA 1
ATOM 967 C C . THR A 1 120 ? -3.953 10.763 -1.020 1.00 88.19 120 THR A C 1
ATOM 969 O O . THR A 1 120 ? -4.511 10.460 -2.078 1.00 88.19 120 THR A O 1
ATOM 972 N N . ALA A 1 121 ? -2.682 10.429 -0.773 1.00 87.50 121 ALA A N 1
ATOM 973 C CA . ALA A 1 121 ? -1.840 9.750 -1.761 1.00 87.50 121 ALA A CA 1
ATOM 974 C C . ALA A 1 121 ? -2.463 8.430 -2.251 1.00 87.50 121 ALA A C 1
ATOM 976 O O . ALA A 1 121 ? -2.393 8.100 -3.434 1.00 87.50 121 ALA A O 1
ATOM 977 N N . ARG A 1 122 ? -3.152 7.704 -1.360 1.00 89.19 122 ARG A N 1
ATOM 978 C CA . ARG A 1 122 ? -3.878 6.472 -1.700 1.00 89.19 122 ARG A CA 1
ATOM 979 C C . ARG A 1 122 ? -5.040 6.725 -2.661 1.00 89.19 122 ARG A C 1
ATOM 981 O O . ARG A 1 122 ? -5.198 5.986 -3.630 1.00 89.19 122 ARG A O 1
ATOM 988 N N . ASN A 1 123 ? -5.858 7.742 -2.398 1.00 90.06 123 ASN A N 1
ATOM 989 C CA . ASN A 1 123 ? -7.001 8.055 -3.256 1.00 90.06 123 ASN A CA 1
ATOM 990 C C . ASN A 1 123 ? -6.554 8.656 -4.592 1.00 90.06 123 ASN A C 1
ATOM 992 O O . ASN A 1 123 ? -7.177 8.379 -5.613 1.00 90.06 123 ASN A O 1
ATOM 996 N N . LEU A 1 124 ? -5.460 9.425 -4.596 1.00 91.56 124 LEU A N 1
ATOM 997 C CA . LEU A 1 124 ? -4.816 9.918 -5.813 1.00 91.56 124 LEU A CA 1
ATOM 998 C C . LEU A 1 124 ? -4.285 8.764 -6.668 1.00 91.56 124 LEU A C 1
ATOM 1000 O O . LEU A 1 124 ? -4.540 8.752 -7.866 1.00 91.56 124 LEU A O 1
ATOM 1004 N N . ALA A 1 125 ? -3.642 7.759 -6.065 1.00 92.19 125 ALA A N 1
ATOM 1005 C CA . ALA A 1 125 ? -3.210 6.551 -6.770 1.00 92.19 125 ALA A CA 1
ATOM 1006 C C . ALA A 1 125 ? -4.394 5.769 -7.365 1.00 92.19 125 ALA A C 1
ATOM 1008 O O . ALA A 1 125 ? -4.352 5.377 -8.527 1.00 92.19 125 ALA A O 1
ATOM 1009 N N . TYR A 1 126 ? -5.482 5.610 -6.606 1.00 91.94 126 TYR A N 1
ATOM 1010 C CA . TYR A 1 126 ? -6.706 4.976 -7.103 1.00 91.94 126 TYR A CA 1
ATOM 1011 C C . TYR A 1 126 ? -7.342 5.752 -8.270 1.00 91.94 126 TYR A C 1
ATOM 1013 O O . TYR A 1 126 ? -7.754 5.161 -9.268 1.00 91.94 126 TYR A O 1
ATOM 1021 N N . ALA A 1 127 ? -7.404 7.082 -8.167 1.00 92.75 127 ALA A N 1
ATOM 1022 C CA . ALA A 1 127 ? -7.899 7.945 -9.236 1.00 92.75 127 ALA A CA 1
ATOM 1023 C C . ALA A 1 127 ? -6.995 7.889 -10.476 1.00 92.75 127 ALA A C 1
ATOM 1025 O O . ALA A 1 127 ? -7.486 7.821 -11.601 1.00 92.75 127 ALA A O 1
ATOM 1026 N N . PHE A 1 128 ? -5.680 7.872 -10.270 1.00 93.56 128 PHE A N 1
ATOM 1027 C CA . PHE A 1 128 ? -4.684 7.734 -11.322 1.00 93.56 128 PHE A CA 1
ATOM 1028 C C . PHE A 1 128 ? -4.853 6.425 -12.087 1.00 93.56 128 PHE A C 1
ATOM 1030 O O . PHE A 1 128 ? -4.965 6.458 -13.307 1.00 93.56 128 PHE A O 1
ATOM 1037 N N . GLU A 1 129 ? -4.950 5.294 -11.389 1.00 92.25 129 GLU A N 1
ATOM 1038 C CA . GLU A 1 129 ? -5.115 3.976 -12.004 1.00 92.25 129 GLU A CA 1
ATOM 1039 C C . GLU A 1 129 ? -6.404 3.890 -12.842 1.00 92.25 129 GLU A C 1
ATOM 1041 O O . GLU A 1 129 ? -6.383 3.449 -13.996 1.00 92.25 129 GLU A O 1
ATOM 1046 N N . ASP A 1 130 ? -7.526 4.385 -12.308 1.00 92.88 130 ASP A N 1
ATOM 1047 C CA . ASP A 1 130 ? -8.814 4.375 -13.010 1.00 92.88 130 ASP A CA 1
ATOM 1048 C C . ASP A 1 130 ? -8.830 5.309 -14.234 1.00 92.88 130 ASP A C 1
ATOM 1050 O O . ASP A 1 130 ? -9.354 4.949 -15.290 1.00 92.88 130 ASP A O 1
ATOM 1054 N N . LEU A 1 131 ? -8.244 6.505 -14.134 1.00 91.81 131 LEU A N 1
ATOM 1055 C CA . LEU A 1 131 ? -8.220 7.461 -15.244 1.00 91.81 131 LEU A CA 1
ATOM 1056 C C . LEU A 1 131 ? -7.186 7.086 -16.313 1.00 91.81 131 LEU A C 1
ATOM 1058 O O . LEU A 1 131 ? -7.475 7.202 -17.507 1.00 91.81 131 LEU A O 1
ATOM 1062 N N . ALA A 1 132 ? -6.005 6.610 -15.916 1.00 90.19 132 ALA A N 1
ATOM 1063 C CA . ALA A 1 132 ? -4.953 6.196 -16.838 1.00 90.19 132 ALA A CA 1
ATOM 1064 C C . ALA A 1 132 ? -5.326 4.918 -17.602 1.00 90.19 132 ALA A C 1
ATOM 1066 O O . ALA A 1 132 ? -5.130 4.861 -18.815 1.00 90.19 132 ALA A O 1
ATOM 1067 N N . SER A 1 133 ? -5.953 3.931 -16.950 1.00 88.69 133 SER A N 1
ATOM 1068 C CA . SER A 1 133 ? -6.464 2.729 -17.637 1.00 88.69 133 SER A CA 1
ATOM 1069 C C . SER A 1 133 ? -7.553 3.045 -18.673 1.00 88.69 133 SER A C 1
ATOM 1071 O O . SER A 1 133 ? -7.711 2.316 -19.650 1.00 88.69 133 SER A O 1
ATOM 1073 N N . LYS A 1 134 ? -8.262 4.170 -18.511 1.00 89.81 134 LYS A N 1
ATOM 1074 C CA . LYS A 1 134 ? -9.238 4.703 -19.479 1.00 89.81 134 LYS A CA 1
ATOM 1075 C C . LYS A 1 134 ? -8.618 5.640 -20.521 1.00 89.81 134 LYS A C 1
ATOM 1077 O O . LYS A 1 134 ? -9.353 6.220 -21.317 1.00 89.81 134 LYS A O 1
ATOM 1082 N N . GLY A 1 135 ? -7.300 5.843 -20.497 1.00 86.44 135 GLY A N 1
ATOM 1083 C CA . GLY A 1 135 ? -6.604 6.741 -21.419 1.00 86.44 135 GLY A CA 1
ATOM 1084 C C . GLY A 1 135 ? -6.904 8.229 -21.202 1.00 86.44 135 GLY A C 1
ATOM 1085 O O . GLY A 1 135 ? -6.639 9.031 -22.093 1.00 86.44 135 GLY A O 1
ATOM 1086 N N . LYS A 1 136 ? -7.473 8.616 -20.052 1.00 90.00 136 LYS A N 1
ATOM 1087 C CA . LYS A 1 136 ? -7.867 10.007 -19.760 1.00 90.00 136 LYS A CA 1
ATOM 1088 C C . LYS A 1 136 ? -6.724 10.875 -19.233 1.00 90.00 136 LYS A C 1
ATOM 1090 O O . LYS A 1 136 ? -6.913 12.076 -19.079 1.00 90.00 136 LYS A O 1
ATOM 1095 N N . LEU A 1 137 ? -5.574 10.271 -18.938 1.00 91.50 137 LEU A N 1
ATOM 1096 C CA . LEU A 1 137 ? -4.378 10.958 -18.459 1.00 91.50 137 LEU A CA 1
ATOM 1097 C C . LEU A 1 137 ? -3.271 10.921 -19.511 1.00 91.50 137 LEU A C 1
ATOM 1099 O O . LEU A 1 137 ? -3.181 9.981 -20.304 1.00 91.50 137 LEU A O 1
ATOM 1103 N N . LEU A 1 138 ? -2.426 11.947 -19.473 1.00 91.06 138 LEU A N 1
ATOM 1104 C CA . LEU A 1 138 ? -1.172 12.029 -20.212 1.00 91.06 138 LEU A CA 1
ATOM 1105 C C . LEU A 1 138 ? -0.026 11.543 -19.316 1.00 91.06 138 LEU A C 1
ATOM 1107 O O . LEU A 1 138 ? 0.243 12.153 -18.279 1.00 91.06 138 LEU A O 1
ATOM 1111 N N . LEU A 1 139 ? 0.626 10.447 -19.693 1.00 90.12 139 LEU A N 1
ATOM 1112 C CA . LEU A 1 139 ? 1.735 9.845 -18.951 1.00 90.12 139 LEU A CA 1
ATOM 1113 C C . LEU A 1 139 ? 3.045 9.951 -19.723 1.00 90.12 139 LEU A C 1
ATOM 1115 O O . LEU A 1 139 ? 3.036 9.946 -20.948 1.00 90.12 139 LEU A O 1
ATOM 1119 N N . SER A 1 140 ? 4.164 9.942 -19.007 1.00 86.94 140 SER A N 1
ATOM 1120 C CA . SER A 1 140 ? 5.496 9.864 -19.601 1.00 86.94 140 SER A CA 1
ATOM 1121 C C . SER A 1 140 ? 6.132 8.498 -19.360 1.00 86.94 140 SER A C 1
ATOM 1123 O O . SER A 1 140 ? 6.474 8.159 -18.226 1.00 86.94 140 SER A O 1
ATOM 1125 N N . ALA A 1 141 ? 6.313 7.700 -20.420 1.00 82.69 141 ALA A N 1
ATOM 1126 C CA . ALA A 1 141 ? 7.038 6.428 -20.320 1.00 82.69 141 ALA A CA 1
ATOM 1127 C C . ALA A 1 141 ? 8.546 6.646 -20.140 1.00 82.69 141 ALA A C 1
ATOM 1129 O O . ALA A 1 141 ? 9.206 5.858 -19.455 1.00 82.69 141 ALA A O 1
ATOM 1130 N N . ALA A 1 142 ? 9.077 7.738 -20.698 1.00 81.31 142 ALA A N 1
ATOM 1131 C CA . ALA A 1 142 ? 10.467 8.146 -20.529 1.00 81.31 142 ALA A CA 1
ATOM 1132 C C . ALA A 1 142 ? 10.837 8.352 -19.050 1.00 81.31 142 ALA A C 1
ATOM 1134 O O . ALA A 1 142 ? 11.887 7.884 -18.608 1.00 81.31 142 ALA A O 1
ATOM 1135 N N . ALA A 1 143 ? 9.944 8.947 -18.251 1.00 78.75 143 ALA A N 1
ATOM 1136 C CA . ALA A 1 143 ? 10.178 9.205 -16.826 1.00 78.75 143 ALA A CA 1
ATOM 1137 C C . ALA A 1 143 ? 10.410 7.933 -15.982 1.00 78.75 143 ALA A C 1
ATOM 1139 O O . ALA A 1 143 ? 11.022 7.990 -14.913 1.00 78.75 143 ALA A O 1
ATOM 1140 N N . ILE A 1 144 ? 9.958 6.773 -16.470 1.00 77.19 144 ILE A N 1
ATOM 1141 C CA . ILE A 1 144 ? 10.167 5.460 -15.842 1.00 77.19 144 ILE A CA 1
ATOM 1142 C C . ILE A 1 144 ? 11.091 4.538 -16.655 1.00 77.19 144 ILE A C 1
ATOM 1144 O O . ILE A 1 144 ? 11.274 3.377 -16.291 1.00 77.19 144 ILE A O 1
ATOM 1148 N N . GLY A 1 145 ? 11.712 5.050 -17.724 1.00 74.38 145 GLY A N 1
ATOM 1149 C CA . GLY A 1 145 ? 12.675 4.318 -18.551 1.00 74.38 145 GLY A CA 1
ATOM 1150 C C . GLY A 1 145 ? 12.063 3.210 -19.415 1.00 74.38 145 GLY A C 1
ATOM 1151 O O . GLY A 1 145 ? 12.763 2.262 -19.765 1.00 74.38 145 GLY A O 1
ATOM 1152 N N . LEU A 1 146 ? 10.769 3.300 -19.738 1.00 74.69 146 LEU A N 1
ATOM 1153 C CA . LEU A 1 146 ? 10.031 2.291 -20.515 1.00 74.69 146 LEU A CA 1
ATOM 1154 C C . LEU A 1 146 ? 9.988 2.568 -22.026 1.00 74.69 146 LEU A C 1
ATOM 1156 O O . LEU A 1 146 ? 9.363 1.821 -22.771 1.00 74.69 146 LEU A O 1
ATOM 1160 N N . GLY A 1 147 ? 10.692 3.598 -22.489 1.00 71.38 147 GLY A N 1
ATOM 1161 C CA . GLY A 1 147 ? 10.844 3.922 -23.903 1.00 71.38 147 GLY A CA 1
ATOM 1162 C C . GLY A 1 147 ? 11.191 5.396 -24.119 1.00 71.38 147 GLY A C 1
ATOM 1163 O O . GLY A 1 147 ? 11.265 6.151 -23.150 1.00 71.38 147 GLY A O 1
ATOM 1164 N N . PRO A 1 148 ? 11.395 5.816 -25.380 1.00 72.00 148 PRO A N 1
ATOM 1165 C CA . PRO A 1 148 ? 11.623 7.217 -25.736 1.00 72.00 148 PRO A CA 1
ATOM 1166 C C . PRO A 1 148 ? 10.329 8.048 -25.757 1.00 72.00 148 PRO A C 1
ATOM 1168 O O . PRO A 1 148 ? 10.380 9.250 -25.985 1.00 72.00 148 PRO A O 1
ATOM 1171 N N . GLU A 1 149 ? 9.162 7.420 -25.578 1.00 71.56 149 GLU A N 1
ATOM 1172 C CA . GLU A 1 149 ? 7.875 8.108 -25.644 1.00 71.56 149 GLU A CA 1
ATOM 1173 C C . GLU A 1 149 ? 7.678 9.002 -24.412 1.00 71.56 149 GLU A C 1
ATOM 1175 O O . GLU A 1 149 ? 7.452 8.536 -23.289 1.00 71.56 149 GLU A O 1
ATOM 1180 N N . GLU A 1 150 ? 7.781 10.311 -24.636 1.00 68.69 150 GLU A N 1
ATOM 1181 C CA . GLU A 1 150 ? 7.608 11.322 -23.593 1.00 68.69 150 GLU A CA 1
ATOM 1182 C C . GLU A 1 150 ? 6.142 11.515 -23.198 1.00 68.69 150 GLU A C 1
ATOM 1184 O O . GLU A 1 150 ? 5.891 11.835 -22.039 1.00 68.69 150 GLU A O 1
ATOM 1189 N N . ASP A 1 151 ? 5.203 11.256 -24.117 1.00 81.88 151 ASP A N 1
ATOM 1190 C CA . ASP A 1 151 ? 3.773 11.523 -23.950 1.00 81.88 151 ASP A CA 1
ATOM 1191 C C . ASP A 1 151 ? 2.897 10.371 -24.490 1.00 81.88 151 ASP A C 1
ATOM 1193 O O . ASP A 1 151 ? 2.777 10.138 -25.696 1.00 81.88 151 ASP A O 1
ATOM 1197 N N . LEU A 1 152 ? 2.229 9.671 -23.573 1.00 84.88 152 LEU A N 1
ATOM 1198 C CA . LEU A 1 152 ? 1.287 8.576 -23.806 1.00 84.88 152 LEU A CA 1
ATOM 1199 C C . LEU A 1 152 ? -0.098 8.944 -23.269 1.00 84.88 152 LEU A C 1
ATOM 1201 O O . LEU A 1 152 ? -0.259 9.228 -22.085 1.00 84.88 152 LEU A O 1
ATOM 1205 N N . SER A 1 153 ? -1.126 8.884 -24.114 1.00 88.12 153 SER A N 1
ATOM 1206 C CA . SER A 1 153 ? -2.519 9.107 -23.706 1.00 88.12 153 SER A CA 1
ATOM 1207 C C . SER A 1 153 ? -3.507 8.339 -24.584 1.00 88.12 153 SER A C 1
ATOM 1209 O O . SER A 1 153 ? -3.134 7.708 -25.584 1.00 88.12 153 SER A O 1
ATOM 1211 N N . GLY A 1 154 ? -4.785 8.364 -24.196 1.00 88.38 154 GLY A N 1
ATOM 1212 C CA . GLY A 1 154 ? -5.886 7.805 -24.971 1.00 88.38 154 GLY A CA 1
ATOM 1213 C C . GLY A 1 154 ? -5.669 6.339 -25.332 1.00 88.38 154 GLY A C 1
ATOM 1214 O O . GLY A 1 154 ? -5.238 5.521 -24.519 1.00 88.38 154 GLY A O 1
ATOM 1215 N N . TYR A 1 155 ? -5.939 6.011 -26.591 1.00 85.50 155 TYR A N 1
ATOM 1216 C CA . TYR A 1 155 ? -5.851 4.644 -27.095 1.00 85.50 155 TYR A CA 1
ATOM 1217 C C . TYR A 1 155 ? -4.429 4.063 -27.069 1.00 85.50 155 TYR A C 1
ATOM 1219 O O . TYR A 1 155 ? -4.266 2.861 -26.856 1.00 85.50 155 TYR A O 1
ATOM 1227 N N . LYS A 1 156 ? -3.401 4.908 -27.245 1.00 84.38 156 LYS A N 1
ATOM 1228 C CA . LYS A 1 156 ? -1.993 4.483 -27.183 1.00 84.38 156 LYS A CA 1
ATOM 1229 C C . LYS A 1 156 ? -1.628 3.995 -25.784 1.00 84.38 156 LYS A C 1
ATOM 1231 O O . LYS A 1 156 ? -0.995 2.954 -25.653 1.00 84.38 156 LYS A O 1
ATOM 1236 N N . LEU A 1 157 ? -2.100 4.697 -24.752 1.00 86.31 157 LEU A N 1
ATOM 1237 C CA . LEU A 1 157 ? -1.910 4.283 -23.364 1.00 86.31 157 LEU A CA 1
ATOM 1238 C C . LEU A 1 157 ? -2.696 3.001 -23.047 1.00 86.31 157 LEU A C 1
ATOM 1240 O O . LEU A 1 157 ? -2.133 2.050 -22.514 1.00 86.31 157 LEU A O 1
ATOM 1244 N N . MET A 1 158 ? -3.974 2.937 -23.435 1.00 86.94 158 MET A N 1
ATOM 1245 C CA . MET A 1 158 ? -4.846 1.788 -23.138 1.00 86.94 158 MET A CA 1
ATOM 1246 C C . MET A 1 158 ? -4.344 0.463 -23.723 1.00 86.94 158 MET A C 1
ATOM 1248 O O . MET A 1 158 ? -4.571 -0.594 -23.139 1.00 86.94 158 MET A O 1
ATOM 1252 N N . ARG A 1 159 ? -3.687 0.504 -24.886 1.00 86.00 159 ARG A N 1
ATOM 1253 C CA . ARG A 1 159 ? -3.135 -0.684 -25.555 1.00 86.00 159 ARG A CA 1
ATOM 1254 C C . ARG A 1 159 ? -1.640 -0.881 -25.324 1.00 86.00 159 ARG A C 1
ATOM 1256 O O . ARG A 1 159 ? -1.043 -1.739 -25.973 1.00 86.00 159 ARG A O 1
ATOM 1263 N N . HIS A 1 160 ? -1.031 -0.110 -24.425 1.00 84.12 160 HIS A N 1
ATOM 1264 C CA . HIS A 1 160 ? 0.396 -0.222 -24.178 1.00 84.12 160 HIS A CA 1
ATOM 1265 C C . HIS A 1 160 ? 0.730 -1.609 -23.588 1.00 84.12 160 HIS A C 1
ATOM 1267 O O . HIS A 1 160 ? 0.150 -1.986 -22.565 1.00 84.12 160 HIS A O 1
ATOM 1273 N N . PRO A 1 161 ? 1.687 -2.370 -24.159 1.00 83.81 161 PRO A N 1
ATOM 1274 C CA . PRO A 1 161 ? 2.031 -3.717 -23.683 1.00 83.81 161 PRO A CA 1
ATOM 1275 C C . PRO A 1 161 ? 2.439 -3.763 -22.203 1.00 83.81 161 PRO A C 1
ATOM 1277 O O . PRO A 1 161 ? 2.232 -4.756 -21.509 1.00 83.81 161 PRO A O 1
ATOM 1280 N N . GLN A 1 162 ? 3.002 -2.662 -21.705 1.00 84.62 162 GLN A N 1
ATOM 1281 C CA . GLN A 1 162 ? 3.471 -2.511 -20.326 1.00 84.62 162 GLN A CA 1
ATOM 1282 C C . GLN A 1 162 ? 2.603 -1.538 -19.517 1.00 84.62 162 GLN A C 1
ATOM 1284 O O . GLN A 1 162 ? 3.100 -0.880 -18.607 1.00 84.62 162 GLN A O 1
ATOM 1289 N N . LEU A 1 163 ? 1.305 -1.432 -19.833 1.00 85.19 163 LEU A N 1
ATOM 1290 C CA . LEU A 1 163 ? 0.370 -0.584 -19.085 1.00 85.19 163 LEU A CA 1
ATOM 1291 C C . LEU A 1 163 ? 0.430 -0.861 -17.574 1.00 85.19 163 LEU A C 1
ATOM 1293 O O . LEU A 1 163 ? 0.521 0.068 -16.787 1.00 85.19 163 LEU A O 1
ATOM 1297 N N . HIS A 1 164 ? 0.493 -2.128 -17.162 1.00 83.75 164 HIS A N 1
ATOM 1298 C CA . HIS A 1 164 ? 0.632 -2.504 -15.751 1.00 83.75 164 HIS A CA 1
ATOM 1299 C C . HIS A 1 164 ? 1.879 -1.903 -15.068 1.00 83.75 164 HIS A C 1
ATOM 1301 O O . HIS A 1 164 ? 1.838 -1.625 -13.875 1.00 83.75 164 HIS A O 1
ATOM 1307 N N . VAL A 1 165 ? 2.971 -1.665 -15.807 1.00 84.19 165 VAL A N 1
ATOM 1308 C CA . VAL A 1 165 ? 4.186 -1.023 -15.276 1.00 84.19 165 VAL A CA 1
ATOM 1309 C C . VAL A 1 165 ? 4.046 0.500 -15.255 1.00 84.19 165 VAL A C 1
ATOM 1311 O O . VAL A 1 165 ? 4.513 1.138 -14.319 1.00 84.19 165 VAL A O 1
ATOM 1314 N N . LEU A 1 166 ? 3.355 1.079 -16.243 1.00 84.81 166 LEU A N 1
ATOM 1315 C CA . LEU A 1 166 ? 3.003 2.506 -16.274 1.00 84.81 166 LEU A CA 1
ATOM 1316 C C . LEU A 1 166 ? 2.010 2.894 -15.169 1.00 84.81 166 LEU A C 1
ATOM 1318 O O . LEU A 1 166 ? 1.986 4.046 -14.748 1.00 84.81 166 LEU A O 1
ATOM 1322 N N . LEU A 1 167 ? 1.185 1.958 -14.702 1.00 87.25 167 LEU A N 1
ATOM 1323 C CA . LEU A 1 167 ? 0.234 2.185 -13.611 1.00 87.25 167 LEU A CA 1
ATOM 1324 C C . LEU A 1 167 ? 0.826 1.902 -12.227 1.00 87.25 167 LEU A C 1
ATOM 1326 O O . LEU A 1 167 ? 0.284 2.363 -11.227 1.00 87.25 167 LEU A O 1
ATOM 1330 N N . ALA A 1 168 ? 1.929 1.159 -12.154 1.00 84.94 168 ALA A N 1
ATOM 1331 C CA . ALA A 1 168 ? 2.594 0.858 -10.896 1.00 84.94 168 ALA A CA 1
ATOM 1332 C C . ALA A 1 168 ? 3.342 2.089 -10.352 1.00 84.94 168 ALA A C 1
ATOM 1334 O O . ALA A 1 168 ? 3.823 2.911 -11.137 1.00 84.94 168 ALA A O 1
ATOM 1335 N N . PRO A 1 169 ? 3.501 2.221 -9.023 1.00 83.06 169 PRO A N 1
ATOM 1336 C CA . PRO A 1 169 ? 4.394 3.229 -8.468 1.00 83.06 169 PRO A CA 1
ATOM 1337 C C . PRO A 1 169 ? 5.799 3.048 -9.059 1.00 83.06 169 PRO A C 1
ATOM 1339 O O . PRO A 1 169 ? 6.313 1.928 -9.162 1.00 83.06 169 PRO A O 1
ATOM 1342 N N . GLY A 1 170 ? 6.405 4.156 -9.481 1.00 71.44 170 GLY A N 1
ATOM 1343 C CA . GLY A 1 170 ? 7.769 4.176 -9.979 1.00 71.44 170 GLY A CA 1
ATOM 1344 C C . GLY A 1 170 ? 8.732 3.635 -8.926 1.00 71.44 170 GLY A C 1
ATOM 1345 O O . GLY A 1 170 ? 8.510 3.758 -7.721 1.00 71.44 170 GLY A O 1
ATOM 1346 N N . ARG A 1 171 ? 9.829 3.022 -9.382 1.00 66.81 171 ARG A N 1
ATOM 1347 C CA . ARG A 1 171 ? 10.900 2.592 -8.474 1.00 66.81 171 ARG A CA 1
ATOM 1348 C C . ARG A 1 171 ? 11.395 3.817 -7.717 1.00 66.81 171 ARG A C 1
ATOM 1350 O O . ARG A 1 171 ? 11.861 4.768 -8.348 1.00 66.81 171 ARG A O 1
ATOM 1357 N N . THR A 1 172 ? 11.288 3.782 -6.391 1.00 60.16 172 THR A N 1
ATOM 1358 C CA . THR A 1 172 ? 11.786 4.868 -5.544 1.00 60.16 172 THR A CA 1
ATOM 1359 C C . THR A 1 172 ? 13.283 5.051 -5.780 1.00 60.16 172 THR A C 1
ATOM 1361 O O . THR A 1 172 ? 13.968 4.109 -6.187 1.00 60.16 172 THR A O 1
ATOM 1364 N N . ASP A 1 173 ? 13.835 6.233 -5.508 1.00 59.78 173 ASP A N 1
ATOM 1365 C CA . ASP A 1 173 ? 15.286 6.426 -5.634 1.00 59.78 173 ASP A CA 1
ATOM 1366 C C . ASP A 1 173 ? 16.064 5.447 -4.744 1.00 59.78 173 ASP A C 1
ATOM 1368 O O . ASP A 1 173 ? 17.114 4.974 -5.153 1.00 59.78 173 ASP A O 1
ATOM 1372 N N . LYS A 1 174 ? 15.485 5.015 -3.614 1.00 56.34 174 LYS A N 1
ATOM 1373 C CA . LYS A 1 174 ? 16.016 3.922 -2.782 1.00 56.34 174 LYS A CA 1
ATOM 1374 C C . LYS A 1 174 ? 16.037 2.571 -3.496 1.00 56.34 174 LYS A C 1
ATOM 1376 O O . LYS A 1 174 ? 16.971 1.796 -3.328 1.00 56.34 174 LYS A O 1
ATOM 1381 N N . ASP A 1 175 ? 15.016 2.260 -4.290 1.00 58.78 175 ASP A N 1
ATOM 1382 C CA . ASP A 1 175 ? 15.009 1.041 -5.099 1.00 58.78 175 ASP A CA 1
ATOM 1383 C C . ASP A 1 175 ? 16.015 1.129 -6.244 1.00 58.78 175 ASP A C 1
ATOM 1385 O O . ASP A 1 175 ? 16.648 0.126 -6.568 1.00 58.78 175 ASP A O 1
ATOM 1389 N N . LYS A 1 176 ? 16.186 2.317 -6.838 1.00 62.31 176 LYS A N 1
ATOM 1390 C CA . LYS A 1 176 ? 17.190 2.570 -7.879 1.00 62.31 176 LYS A CA 1
ATOM 1391 C C . LYS A 1 176 ? 18.611 2.476 -7.323 1.00 62.31 176 LYS A C 1
ATOM 1393 O O . LYS A 1 176 ? 19.427 1.807 -7.952 1.00 62.31 176 LYS A O 1
ATOM 1398 N N . THR A 1 177 ? 18.896 3.064 -6.157 1.00 61.38 177 THR A N 1
ATOM 1399 C CA . THR A 1 177 ? 20.202 2.948 -5.488 1.00 61.38 177 THR A CA 1
ATOM 1400 C C . THR A 1 177 ? 20.458 1.515 -5.057 1.00 61.38 177 THR A C 1
ATOM 1402 O O . THR A 1 177 ? 21.495 0.976 -5.408 1.00 61.38 177 THR A O 1
ATOM 1405 N N . ARG A 1 178 ? 19.482 0.829 -4.450 1.00 59.22 178 ARG A N 1
ATOM 1406 C CA . ARG A 1 178 ? 19.622 -0.589 -4.084 1.00 59.22 178 ARG A CA 1
ATOM 1407 C C . ARG A 1 178 ? 19.885 -1.486 -5.298 1.00 59.22 178 ARG A C 1
ATOM 1409 O O . ARG A 1 178 ? 20.667 -2.427 -5.217 1.00 59.22 178 ARG A O 1
ATOM 1416 N N . LEU A 1 179 ? 19.235 -1.227 -6.433 1.00 60.47 179 LEU A N 1
ATOM 1417 C CA . LEU A 1 179 ? 19.499 -1.949 -7.684 1.00 60.47 179 LEU A CA 1
ATOM 1418 C C . LEU 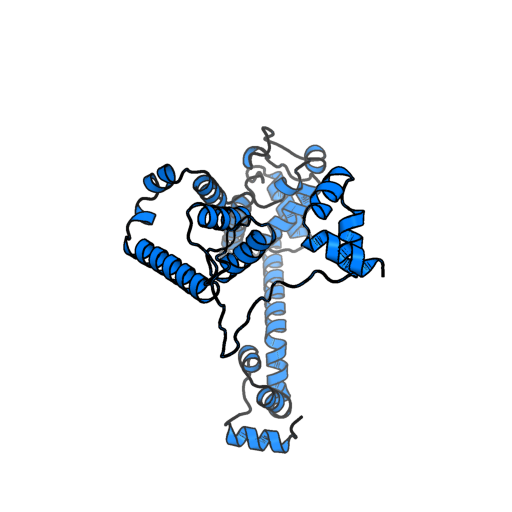A 1 179 ? 20.865 -1.605 -8.283 1.00 60.47 179 LEU A C 1
ATOM 1420 O O . LEU A 1 179 ? 21.491 -2.485 -8.868 1.00 60.47 179 LEU A O 1
ATOM 1424 N N . ALA A 1 180 ? 21.310 -0.353 -8.174 1.00 64.06 180 ALA A N 1
ATOM 1425 C CA . ALA A 1 180 ? 22.648 0.053 -8.590 1.00 64.06 180 ALA A CA 1
ATOM 1426 C C . ALA A 1 180 ? 23.708 -0.635 -7.718 1.00 64.06 180 ALA A C 1
ATOM 1428 O O . ALA A 1 180 ? 24.598 -1.283 -8.252 1.00 64.06 180 ALA A O 1
ATOM 1429 N N . GLU A 1 181 ? 23.528 -0.617 -6.398 1.00 67.31 181 GLU A N 1
ATOM 1430 C CA . GLU A 1 181 ? 24.340 -1.315 -5.399 1.00 67.31 181 GLU A CA 1
ATOM 1431 C C . GLU A 1 181 ? 24.423 -2.823 -5.648 1.00 67.31 181 GLU A C 1
ATOM 1433 O O . GLU A 1 181 ? 25.508 -3.390 -5.602 1.00 67.31 181 GLU A O 1
ATOM 1438 N N . GLN A 1 182 ? 23.309 -3.474 -5.994 1.00 62.03 182 GLN A N 1
ATOM 1439 C CA . GLN A 1 182 ? 23.289 -4.901 -6.347 1.00 62.03 182 GLN A CA 1
ATOM 1440 C C . GLN A 1 182 ? 23.995 -5.228 -7.668 1.00 62.03 182 GLN A C 1
ATOM 1442 O O . GLN A 1 182 ? 24.358 -6.382 -7.892 1.00 62.03 182 GLN A O 1
ATOM 1447 N N . LYS A 1 183 ? 24.137 -4.249 -8.566 1.00 69.31 183 LYS A N 1
ATOM 1448 C CA . LYS A 1 183 ? 24.842 -4.408 -9.844 1.00 69.31 183 LYS A CA 1
ATOM 1449 C C . LYS A 1 183 ? 26.330 -4.080 -9.743 1.00 69.31 183 LYS A C 1
ATOM 1451 O O . LYS A 1 183 ? 27.062 -4.431 -10.664 1.00 69.31 183 LYS A O 1
ATOM 1456 N N . MET A 1 184 ? 26.763 -3.414 -8.673 1.00 71.50 184 MET A N 1
ATOM 1457 C CA . MET A 1 184 ? 28.175 -3.131 -8.442 1.00 71.50 184 MET A CA 1
ATOM 1458 C C . MET A 1 184 ? 28.929 -4.416 -8.113 1.00 71.50 184 MET A C 1
ATOM 1460 O O . MET A 1 184 ? 28.443 -5.285 -7.386 1.00 71.50 184 MET A O 1
ATOM 1464 N N . SER A 1 185 ? 30.148 -4.528 -8.635 1.00 70.19 185 SER A N 1
ATOM 1465 C CA . SER A 1 185 ? 31.075 -5.561 -8.181 1.00 70.19 185 SER A CA 1
ATOM 1466 C C . SER A 1 185 ? 31.441 -5.340 -6.707 1.00 70.19 185 SER A C 1
ATOM 1468 O O . SER A 1 185 ? 31.381 -4.220 -6.190 1.00 70.19 185 SER A O 1
ATOM 1470 N N . ALA A 1 186 ? 31.854 -6.405 -6.014 1.00 65.19 186 ALA A N 1
ATOM 1471 C CA . ALA A 1 186 ? 32.243 -6.326 -4.604 1.00 65.19 186 ALA A CA 1
ATOM 1472 C C . ALA A 1 186 ? 33.343 -5.272 -4.349 1.00 65.19 186 ALA A C 1
ATOM 1474 O O . ALA A 1 186 ? 33.328 -4.601 -3.315 1.00 65.19 186 ALA A O 1
ATOM 1475 N N . ASP A 1 187 ? 34.252 -5.079 -5.309 1.00 72.00 187 ASP A N 1
ATOM 1476 C CA . ASP A 1 187 ? 35.338 -4.100 -5.219 1.00 72.00 187 ASP A CA 1
ATOM 1477 C C . ASP A 1 187 ? 34.861 -2.655 -5.422 1.00 72.00 187 ASP A C 1
ATOM 1479 O O . ASP A 1 187 ? 35.348 -1.743 -4.749 1.00 72.00 187 ASP A O 1
ATOM 1483 N N . GLU A 1 188 ? 33.890 -2.425 -6.309 1.00 77.31 188 GLU A N 1
ATOM 1484 C CA . GLU A 1 188 ? 33.269 -1.107 -6.504 1.00 77.31 188 GLU A CA 1
ATOM 1485 C C . GLU A 1 188 ? 32.435 -0.705 -5.288 1.00 77.31 188 GLU A C 1
ATOM 1487 O O . GLU A 1 188 ? 32.563 0.418 -4.795 1.00 77.31 188 GLU A O 1
ATOM 1492 N N . TYR A 1 189 ? 31.664 -1.647 -4.743 1.00 73.25 189 TYR A N 1
ATOM 1493 C CA . TYR A 1 189 ? 30.869 -1.428 -3.539 1.00 73.25 189 TYR A CA 1
ATOM 1494 C C . TYR A 1 189 ? 31.762 -1.087 -2.336 1.00 73.25 189 TYR A C 1
ATOM 1496 O O . TYR A 1 189 ? 31.486 -0.151 -1.586 1.00 73.25 189 TYR A O 1
ATOM 1504 N N . ARG A 1 190 ? 32.894 -1.787 -2.183 1.00 70.62 190 ARG A N 1
ATOM 1505 C CA . ARG A 1 190 ? 33.865 -1.538 -1.105 1.00 70.62 190 ARG A CA 1
ATOM 1506 C C . ARG A 1 190 ? 34.540 -0.168 -1.200 1.00 70.62 190 ARG A C 1
ATOM 1508 O O . ARG A 1 190 ? 34.877 0.410 -0.168 1.00 70.62 190 ARG A O 1
ATOM 1515 N N . LYS A 1 191 ? 34.740 0.357 -2.413 1.00 78.56 191 LYS A N 1
ATOM 1516 C CA . LYS A 1 191 ? 35.281 1.709 -2.635 1.00 78.56 191 LYS A CA 1
ATOM 1517 C C . LYS A 1 191 ? 34.253 2.804 -2.352 1.00 78.56 191 LYS A C 1
ATOM 1519 O O . LYS A 1 191 ? 34.639 3.846 -1.833 1.00 78.56 191 LYS A O 1
ATOM 1524 N N . GLN A 1 192 ? 32.982 2.581 -2.696 1.00 76.44 192 GLN A N 1
ATOM 1525 C CA . GLN A 1 192 ? 31.913 3.571 -2.505 1.00 76.44 192 GLN A CA 1
ATOM 1526 C C . GLN A 1 192 ? 31.362 3.609 -1.077 1.00 76.44 192 GLN A C 1
ATOM 1528 O O . GLN A 1 192 ? 30.972 4.679 -0.623 1.00 76.44 192 GLN A O 1
ATOM 1533 N N . HIS A 1 193 ? 31.393 2.481 -0.362 1.00 67.56 193 HIS A N 1
ATOM 1534 C CA . HIS A 1 193 ? 30.884 2.363 1.005 1.00 67.56 193 HIS A CA 1
ATOM 1535 C C . HIS A 1 193 ? 31.958 1.897 1.993 1.00 67.56 193 HIS A C 1
ATOM 1537 O O . HIS A 1 193 ? 31.805 0.839 2.613 1.00 67.56 193 HIS A O 1
ATOM 1543 N N . PRO A 1 194 ? 33.064 2.644 2.178 1.00 68.94 194 PRO A N 1
ATOM 1544 C CA . PRO A 1 194 ? 34.110 2.258 3.120 1.00 68.94 194 PRO A CA 1
ATOM 1545 C C . PRO A 1 194 ? 33.569 2.109 4.550 1.00 68.94 194 PRO A C 1
ATOM 1547 O O . PRO A 1 194 ? 34.074 1.282 5.303 1.00 68.94 194 PRO A O 1
ATOM 1550 N N . GLU A 1 195 ? 32.524 2.855 4.922 1.00 65.56 195 GLU A N 1
ATOM 1551 C CA . GLU A 1 195 ? 31.822 2.771 6.206 1.00 65.56 195 GLU A CA 1
ATOM 1552 C C . GLU A 1 195 ? 31.184 1.408 6.492 1.00 65.56 195 GLU A C 1
ATOM 1554 O O . GLU A 1 195 ? 31.200 0.979 7.644 1.00 65.56 195 GLU A O 1
ATOM 1559 N N . ALA A 1 196 ? 30.706 0.687 5.473 1.00 61.97 196 ALA A N 1
ATOM 1560 C CA . ALA A 1 196 ? 30.142 -0.652 5.648 1.00 61.97 196 ALA A CA 1
ATOM 1561 C C . ALA A 1 196 ? 31.213 -1.691 6.037 1.00 61.97 196 ALA A C 1
ATOM 1563 O O . ALA A 1 196 ? 30.892 -2.721 6.623 1.00 61.97 196 ALA A O 1
ATOM 1564 N N . PHE A 1 197 ? 32.486 -1.397 5.746 1.00 59.00 197 PHE A N 1
ATOM 1565 C CA . PHE A 1 197 ? 33.639 -2.265 6.003 1.00 59.00 197 PHE A CA 1
ATOM 1566 C C . PHE A 1 197 ? 34.524 -1.765 7.157 1.00 59.00 197 PHE A C 1
ATOM 1568 O O . PHE A 1 197 ? 35.599 -2.320 7.390 1.00 59.00 197 PHE A O 1
ATOM 1575 N N . ARG A 1 198 ? 34.108 -0.710 7.874 1.00 56.34 198 ARG A N 1
ATOM 1576 C CA . ARG A 1 198 ? 34.926 -0.060 8.913 1.00 56.34 198 ARG A CA 1
ATOM 1577 C C . ARG A 1 198 ? 35.011 -0.817 10.230 1.00 56.34 198 ARG A C 1
ATOM 1579 O O . ARG A 1 198 ? 35.900 -0.487 11.009 1.00 56.34 198 ARG A O 1
ATOM 1586 N N . ASP A 1 199 ? 34.141 -1.794 10.486 1.00 56.75 199 ASP A N 1
ATOM 1587 C CA . ASP A 1 199 ? 34.091 -2.473 11.783 1.00 56.75 199 ASP A CA 1
ATOM 1588 C C . ASP A 1 199 ? 34.515 -3.954 11.675 1.00 56.75 199 ASP A C 1
ATOM 1590 O O . ASP A 1 199 ? 33.702 -4.820 11.332 1.00 56.75 199 ASP A O 1
ATOM 1594 N N . PRO A 1 200 ? 35.791 -4.290 11.963 1.00 56.31 200 PRO A N 1
ATOM 1595 C CA . PRO A 1 200 ? 36.310 -5.660 11.902 1.00 56.31 200 PRO A CA 1
ATOM 1596 C C . PRO A 1 200 ? 35.534 -6.647 12.784 1.00 56.31 200 PRO A C 1
ATOM 1598 O O . PRO A 1 200 ? 35.569 -7.855 12.548 1.00 56.31 200 PRO A O 1
ATOM 1601 N N . ARG A 1 201 ? 34.825 -6.139 13.800 1.00 58.94 201 ARG A N 1
ATOM 1602 C CA . ARG A 1 201 ? 34.045 -6.936 14.752 1.00 58.94 201 ARG A CA 1
ATOM 1603 C C . ARG A 1 201 ? 32.807 -7.565 14.119 1.00 58.94 201 ARG A C 1
ATOM 1605 O O . ARG A 1 201 ? 32.535 -8.726 14.393 1.00 58.94 201 ARG A O 1
ATOM 1612 N N . VAL A 1 202 ? 32.126 -6.867 13.207 1.00 57.75 202 VAL A N 1
ATOM 1613 C CA . VAL A 1 202 ? 30.936 -7.397 12.512 1.00 57.75 202 VAL A CA 1
ATOM 1614 C C . VAL A 1 202 ? 31.318 -8.563 11.591 1.00 57.75 202 VAL A C 1
ATOM 1616 O O . VAL A 1 202 ? 30.607 -9.566 11.517 1.00 57.75 202 VAL A O 1
ATOM 1619 N N . TYR A 1 203 ? 32.489 -8.488 10.950 1.00 56.56 203 TYR A N 1
ATOM 1620 C CA . TYR A 1 203 ? 33.038 -9.593 10.157 1.00 56.56 203 TYR A CA 1
ATOM 1621 C C . TYR A 1 203 ? 33.477 -10.768 11.023 1.00 56.56 203 TYR A C 1
ATOM 1623 O O . TYR A 1 203 ? 33.240 -11.915 10.648 1.00 56.56 203 TYR A O 1
ATOM 1631 N N . ALA A 1 204 ? 34.082 -10.499 12.183 1.00 60.06 204 ALA A N 1
ATOM 1632 C CA . ALA A 1 204 ? 34.438 -11.543 13.135 1.00 60.06 204 ALA A CA 1
ATOM 1633 C C . ALA A 1 204 ? 33.188 -12.268 13.657 1.00 60.06 204 ALA A C 1
ATOM 1635 O O . ALA A 1 204 ? 33.164 -13.493 13.667 1.00 60.06 204 ALA A O 1
ATOM 1636 N N . GLU A 1 205 ? 32.120 -11.544 14.003 1.00 62.28 205 GLU A N 1
ATOM 1637 C CA . GLU A 1 205 ? 30.853 -12.130 14.458 1.00 62.28 205 GLU A CA 1
ATOM 1638 C C . GLU A 1 205 ? 30.151 -12.942 13.364 1.00 62.28 205 GLU A C 1
ATOM 1640 O O . GLU A 1 205 ? 29.693 -14.055 13.624 1.00 62.28 205 GLU A O 1
ATOM 1645 N N . ALA A 1 206 ? 30.104 -12.434 12.129 1.00 60.94 206 ALA A N 1
ATOM 1646 C CA . ALA A 1 206 ? 29.547 -13.167 10.995 1.00 60.94 206 ALA A CA 1
ATOM 1647 C C . ALA A 1 206 ? 30.373 -14.422 10.659 1.00 60.94 206 ALA A C 1
ATOM 1649 O O . ALA A 1 206 ? 29.800 -15.486 10.426 1.00 60.94 206 ALA A O 1
ATOM 1650 N N . ALA A 1 207 ? 31.705 -14.334 10.689 1.00 62.47 207 ALA A N 1
ATOM 1651 C CA . ALA A 1 207 ? 32.591 -15.475 10.472 1.00 62.47 207 ALA A CA 1
ATOM 1652 C C . ALA A 1 207 ? 32.473 -16.516 11.597 1.00 62.47 207 ALA A C 1
ATOM 1654 O O . ALA A 1 207 ? 32.413 -17.713 11.322 1.00 62.47 207 ALA A O 1
ATOM 1655 N N . GLU A 1 208 ? 32.380 -16.083 12.856 1.00 69.50 208 GLU A N 1
ATOM 1656 C CA . GLU A 1 208 ? 32.128 -16.965 13.999 1.00 69.50 208 GLU A CA 1
ATOM 1657 C C . GLU A 1 208 ? 30.748 -17.621 13.910 1.00 69.50 208 GLU A C 1
ATOM 1659 O O . GLU A 1 208 ? 30.617 -18.813 14.183 1.00 69.50 208 GLU A O 1
ATOM 1664 N N . LYS A 1 209 ? 29.723 -16.893 13.453 1.00 70.81 209 LYS A N 1
ATOM 1665 C CA . LYS A 1 209 ? 28.398 -17.464 13.191 1.00 70.81 209 LYS A CA 1
ATOM 1666 C C . LYS A 1 209 ? 28.464 -18.535 12.103 1.00 70.81 209 LYS A C 1
ATOM 1668 O O . LYS A 1 209 ? 27.990 -19.641 12.328 1.00 70.81 209 LYS A O 1
ATOM 1673 N N . ILE A 1 210 ? 29.120 -18.257 10.976 1.00 69.38 210 ILE A N 1
ATOM 1674 C CA . ILE A 1 210 ? 29.320 -19.233 9.893 1.00 69.38 210 ILE A CA 1
ATOM 1675 C C . ILE A 1 210 ? 30.054 -20.479 10.408 1.00 69.38 210 ILE A C 1
ATOM 1677 O O . ILE A 1 210 ? 29.612 -21.597 10.152 1.00 69.38 210 ILE A O 1
ATOM 1681 N N . LYS A 1 211 ? 31.128 -20.313 11.193 1.00 71.31 211 LYS A N 1
ATOM 1682 C CA . LYS A 1 211 ? 31.845 -21.440 11.813 1.00 71.31 211 LYS A CA 1
ATOM 1683 C C . LYS A 1 211 ? 30.952 -22.252 12.752 1.00 71.31 211 LYS A C 1
ATOM 1685 O O . LYS A 1 211 ? 31.005 -23.478 12.710 1.00 71.31 211 LYS A O 1
ATOM 1690 N N . ARG A 1 212 ? 30.135 -21.603 13.591 1.00 74.94 212 ARG A N 1
ATOM 1691 C CA . ARG A 1 212 ? 29.190 -22.289 14.493 1.00 74.94 212 ARG A CA 1
ATOM 1692 C C . ARG A 1 212 ? 28.161 -23.102 13.718 1.00 74.94 212 ARG A C 1
ATOM 1694 O O . ARG A 1 212 ? 27.932 -24.253 14.072 1.00 74.94 212 ARG A O 1
ATOM 1701 N N . GLU A 1 213 ? 27.586 -22.536 12.662 1.00 74.94 213 GLU A N 1
ATOM 1702 C CA . GLU A 1 213 ? 26.602 -23.223 11.818 1.00 74.94 213 GLU A CA 1
ATOM 1703 C C . GLU A 1 213 ? 27.232 -24.422 11.089 1.00 74.94 213 GLU A C 1
ATOM 1705 O O . GLU A 1 213 ? 26.654 -25.504 11.094 1.00 74.94 213 GLU A O 1
ATOM 1710 N N . ILE A 1 214 ? 28.454 -24.285 10.553 1.00 74.19 214 ILE A N 1
ATOM 1711 C CA . ILE A 1 214 ? 29.192 -25.399 9.925 1.00 74.19 214 ILE A CA 1
ATOM 1712 C C . ILE A 1 214 ? 29.524 -26.491 10.950 1.00 74.19 214 ILE A C 1
ATOM 1714 O O . ILE A 1 214 ? 29.352 -27.675 10.671 1.00 74.19 214 ILE A O 1
ATOM 1718 N N . ASN A 1 215 ? 29.984 -26.118 12.146 1.00 73.81 215 ASN A N 1
ATOM 1719 C CA . ASN A 1 215 ? 30.289 -27.083 13.202 1.00 73.81 215 ASN A CA 1
ATOM 1720 C C . ASN A 1 215 ? 29.027 -27.795 13.706 1.00 73.81 215 ASN A C 1
ATOM 1722 O O . ASN A 1 215 ? 29.065 -28.999 13.952 1.00 73.81 215 ASN A O 1
ATOM 1726 N N . SER A 1 216 ? 27.903 -27.080 13.813 1.00 74.75 216 SER A N 1
ATOM 1727 C CA . SER A 1 216 ? 26.615 -27.685 14.147 1.00 74.75 216 SER A CA 1
ATOM 1728 C C . SER A 1 216 ? 26.166 -28.641 13.045 1.00 74.75 216 SER A C 1
ATOM 1730 O O . SER A 1 216 ? 25.879 -29.793 13.348 1.00 74.75 216 SER A O 1
ATOM 1732 N N . PHE A 1 217 ? 26.217 -28.235 11.777 1.00 78.00 217 PHE A N 1
ATOM 1733 C CA . PHE A 1 217 ? 25.922 -29.109 10.641 1.00 78.00 217 PHE A CA 1
ATOM 1734 C C . PHE A 1 217 ? 26.767 -30.398 10.672 1.00 78.00 217 PHE A C 1
ATOM 1736 O O . PHE A 1 217 ? 26.218 -31.492 10.596 1.00 78.00 217 PHE A O 1
ATOM 1743 N N . ARG A 1 218 ? 28.080 -30.297 10.921 1.00 74.12 218 ARG A N 1
ATOM 1744 C CA . ARG A 1 218 ? 28.977 -31.465 11.049 1.00 74.12 218 ARG A CA 1
ATOM 1745 C C . ARG A 1 218 ? 28.660 -32.375 12.234 1.00 74.12 218 ARG A C 1
ATOM 1747 O O . ARG A 1 218 ? 28.929 -33.567 12.161 1.00 74.12 218 ARG A O 1
ATOM 1754 N N . SER A 1 219 ? 28.120 -31.837 13.327 1.00 73.69 219 SER A N 1
ATOM 1755 C CA . SER A 1 219 ? 27.697 -32.666 14.463 1.00 73.69 219 SER A CA 1
ATOM 1756 C C . SER A 1 219 ? 26.459 -33.515 14.158 1.00 73.69 219 SER A C 1
ATOM 1758 O O . SER A 1 219 ? 26.313 -34.585 14.742 1.00 73.69 219 SER A O 1
ATOM 1760 N N . PHE A 1 220 ? 25.597 -33.062 13.239 1.00 70.25 220 PHE A N 1
ATOM 1761 C CA . PHE A 1 220 ? 24.414 -33.805 12.793 1.00 70.25 220 PHE A CA 1
ATOM 1762 C C . PHE A 1 220 ? 24.696 -34.686 11.568 1.00 70.25 220 PHE A C 1
ATOM 1764 O O . PHE A 1 220 ? 24.037 -35.710 11.414 1.00 70.25 220 PHE A O 1
ATOM 1771 N N . HIS A 1 221 ? 25.701 -34.325 10.764 1.00 71.94 221 HIS A N 1
ATOM 1772 C CA . HIS A 1 221 ? 26.150 -35.061 9.581 1.00 71.94 221 HIS A CA 1
ATOM 1773 C C . HIS A 1 221 ? 27.647 -35.404 9.665 1.00 71.94 221 HIS A C 1
ATOM 1775 O O . HIS A 1 221 ? 28.458 -34.805 8.947 1.00 71.94 221 HIS A O 1
ATOM 1781 N N . PRO A 1 222 ? 28.060 -36.333 10.552 1.00 70.12 222 PRO A N 1
ATOM 1782 C CA . PRO A 1 222 ? 29.453 -36.782 10.643 1.00 70.12 222 PRO A CA 1
ATOM 1783 C C . PRO A 1 222 ? 29.965 -37.430 9.346 1.00 70.12 222 PRO A C 1
ATOM 1785 O O . PRO A 1 222 ? 31.170 -37.439 9.104 1.00 70.12 222 PRO A O 1
ATOM 1788 N N . GLU A 1 223 ? 29.059 -37.925 8.503 1.00 68.75 223 GLU A N 1
ATOM 1789 C CA . GLU A 1 223 ? 29.322 -38.469 7.171 1.00 68.75 223 GLU A CA 1
ATOM 1790 C C . GLU A 1 223 ? 29.748 -37.413 6.136 1.00 68.75 223 GLU A C 1
ATOM 1792 O O . GLU A 1 223 ? 30.266 -37.761 5.074 1.00 68.75 223 GLU A O 1
ATOM 1797 N N . TYR A 1 224 ? 29.553 -36.120 6.411 1.00 75.00 224 TYR A N 1
ATOM 1798 C CA . TYR A 1 224 ? 29.929 -35.054 5.488 1.00 75.00 224 TYR A CA 1
ATOM 1799 C C . TYR A 1 224 ? 31.446 -34.811 5.483 1.00 75.00 224 TYR A C 1
ATOM 1801 O O . TYR A 1 224 ? 32.039 -34.380 6.480 1.00 75.00 224 TYR A O 1
ATOM 1809 N N . LEU A 1 225 ? 32.072 -35.002 4.319 1.00 72.88 225 LEU A N 1
ATOM 1810 C CA . LEU A 1 225 ? 33.475 -34.664 4.089 1.00 72.88 225 LEU A CA 1
ATOM 1811 C C . LEU A 1 225 ? 33.620 -33.191 3.692 1.00 72.88 225 LEU A C 1
ATOM 1813 O O . LEU A 1 225 ? 33.033 -32.728 2.713 1.00 72.88 225 LEU A O 1
ATOM 1817 N N . LEU A 1 226 ? 34.451 -32.453 4.433 1.00 69.12 226 LEU A N 1
ATOM 1818 C CA . LEU A 1 226 ? 34.780 -31.058 4.135 1.00 69.12 226 LEU A CA 1
ATOM 1819 C C . LEU A 1 226 ? 35.837 -30.986 3.020 1.00 69.12 226 LEU A C 1
ATOM 1821 O O . LEU A 1 226 ? 36.993 -30.652 3.272 1.00 69.12 226 LEU A O 1
ATOM 1825 N N . THR A 1 227 ? 35.440 -31.319 1.795 1.00 75.12 227 THR A N 1
ATOM 1826 C CA . THR A 1 227 ? 36.251 -31.103 0.590 1.00 75.12 227 THR A CA 1
ATOM 1827 C C . THR A 1 227 ? 35.898 -29.762 -0.054 1.00 75.12 227 THR A C 1
ATOM 1829 O O . THR A 1 227 ? 34.796 -29.225 0.125 1.00 75.12 227 THR A O 1
ATOM 1832 N N . GLU A 1 228 ? 36.833 -29.190 -0.818 1.00 70.31 228 GLU A N 1
ATOM 1833 C CA . GLU A 1 228 ? 36.565 -27.955 -1.565 1.00 70.31 228 GLU A CA 1
ATOM 1834 C C . GLU A 1 228 ? 35.400 -28.132 -2.549 1.00 70.31 228 GLU A C 1
ATOM 1836 O O . GLU A 1 228 ? 34.597 -27.216 -2.717 1.00 70.31 228 GLU A O 1
ATOM 1841 N N . GLU A 1 229 ? 35.251 -29.314 -3.146 1.00 72.06 229 GLU A N 1
ATOM 1842 C CA . GLU A 1 229 ? 34.178 -29.624 -4.096 1.00 72.06 229 GLU A CA 1
ATOM 1843 C C . GLU A 1 229 ? 32.805 -29.692 -3.417 1.00 72.06 229 GLU A C 1
ATOM 1845 O O . GLU A 1 229 ? 31.887 -28.973 -3.820 1.00 72.06 229 GLU A O 1
ATOM 1850 N N . ASN A 1 230 ? 32.680 -30.425 -2.306 1.00 75.44 230 ASN A N 1
ATOM 1851 C CA . ASN A 1 230 ? 31.437 -30.503 -1.530 1.00 75.44 230 ASN A CA 1
ATOM 1852 C C . ASN A 1 230 ? 30.989 -29.119 -1.026 1.00 75.44 230 ASN A C 1
ATOM 1854 O O . ASN A 1 230 ? 29.807 -28.765 -1.089 1.00 75.44 230 ASN A O 1
ATOM 1858 N N . SER A 1 231 ? 31.944 -28.294 -0.579 1.00 72.94 231 SER A N 1
ATOM 1859 C CA . SER A 1 231 ? 31.649 -26.932 -0.123 1.00 72.94 231 SER A CA 1
ATOM 1860 C C . SER A 1 231 ? 31.188 -26.013 -1.261 1.00 72.94 231 SER A C 1
ATOM 1862 O O . SER A 1 231 ? 30.235 -25.252 -1.075 1.00 72.94 231 SER A O 1
ATOM 1864 N N . LYS A 1 232 ? 31.785 -26.127 -2.458 1.00 78.19 232 LYS A N 1
ATOM 1865 C CA . LYS A 1 232 ? 31.337 -25.410 -3.661 1.00 78.19 232 LYS A CA 1
ATOM 1866 C C . LYS A 1 232 ? 29.924 -25.827 -4.062 1.00 78.19 232 LYS A C 1
ATOM 1868 O O . LYS A 1 232 ? 29.124 -24.954 -4.390 1.00 78.19 232 LYS A O 1
ATOM 1873 N N . HIS A 1 233 ? 29.583 -27.115 -3.988 1.00 76.00 233 HIS A N 1
ATOM 1874 C CA . HIS A 1 233 ? 28.234 -27.592 -4.305 1.00 76.00 233 HIS A CA 1
ATOM 1875 C C . HIS A 1 233 ? 27.178 -27.050 -3.332 1.00 76.00 233 HIS A C 1
ATOM 1877 O O . HIS A 1 233 ? 26.145 -26.542 -3.777 1.00 76.00 233 HIS A O 1
ATOM 1883 N N . LEU A 1 234 ? 27.458 -27.058 -2.023 1.00 77.56 234 LEU A N 1
ATOM 1884 C CA . LEU A 1 234 ? 26.567 -26.467 -1.017 1.00 77.56 234 LEU A CA 1
ATOM 1885 C C . LEU A 1 234 ? 26.396 -24.955 -1.214 1.00 77.56 234 LEU A C 1
ATOM 1887 O O . LEU A 1 234 ? 25.271 -24.452 -1.209 1.00 77.56 234 LEU A O 1
ATOM 1891 N N . GLN A 1 235 ? 27.493 -24.225 -1.437 1.00 77.31 235 GLN A N 1
ATOM 1892 C CA . GLN A 1 235 ? 27.441 -22.780 -1.673 1.00 77.31 235 GLN A CA 1
ATOM 1893 C C . GLN A 1 235 ? 26.682 -22.445 -2.958 1.00 77.31 235 GLN A C 1
ATOM 1895 O O . GLN A 1 235 ? 25.793 -21.596 -2.936 1.00 77.31 235 GLN A O 1
ATOM 1900 N N . ALA A 1 236 ? 26.957 -23.152 -4.058 1.00 79.25 236 ALA A N 1
ATOM 1901 C CA . ALA A 1 236 ? 26.260 -22.960 -5.326 1.00 79.25 236 ALA A CA 1
ATOM 1902 C C . ALA A 1 236 ? 24.752 -23.207 -5.187 1.00 79.25 236 ALA A C 1
ATOM 1904 O O . ALA A 1 236 ? 23.948 -22.459 -5.747 1.00 79.25 236 ALA A O 1
ATOM 1905 N N . TYR A 1 237 ? 24.354 -24.214 -4.408 1.00 79.75 237 TYR A N 1
ATOM 1906 C CA . TYR A 1 237 ? 22.951 -24.513 -4.149 1.00 79.75 237 TYR A CA 1
ATOM 1907 C C . TYR A 1 237 ? 22.259 -23.401 -3.343 1.00 79.75 237 TYR A C 1
ATOM 1909 O O . TYR A 1 237 ? 21.189 -22.921 -3.737 1.00 79.75 237 TYR A O 1
ATOM 1917 N N . ILE A 1 238 ? 22.891 -22.939 -2.260 1.00 79.81 238 ILE A N 1
ATOM 1918 C CA . ILE A 1 238 ? 22.375 -21.856 -1.409 1.00 79.81 238 ILE A CA 1
ATOM 1919 C C . ILE A 1 238 ? 22.269 -20.549 -2.204 1.00 79.81 238 ILE A C 1
ATOM 1921 O O . ILE A 1 238 ? 21.226 -19.891 -2.172 1.00 79.81 238 ILE A O 1
ATOM 1925 N N . SER A 1 239 ? 23.295 -20.204 -2.987 1.00 78.81 239 SER A N 1
ATOM 1926 C CA . SER A 1 239 ? 23.296 -19.015 -3.844 1.00 78.81 239 SER A CA 1
ATOM 1927 C C . SER A 1 239 ? 22.235 -19.090 -4.942 1.00 78.81 239 SER A C 1
ATOM 1929 O O . SER A 1 239 ? 21.503 -18.122 -5.149 1.00 78.81 239 SER A O 1
ATOM 1931 N N . LYS A 1 240 ? 22.086 -20.242 -5.613 1.00 81.75 240 LYS A N 1
ATOM 1932 C CA . LYS A 1 240 ? 21.085 -20.439 -6.675 1.00 81.75 240 LYS A CA 1
ATOM 1933 C C . LYS A 1 240 ? 19.656 -20.287 -6.155 1.00 81.75 240 LYS A C 1
ATOM 1935 O O . LYS A 1 240 ? 18.813 -19.731 -6.856 1.00 81.75 240 LYS A O 1
ATOM 1940 N N . ARG A 1 241 ? 19.380 -20.757 -4.935 1.00 77.88 241 ARG A N 1
ATOM 1941 C CA . ARG A 1 241 ? 18.050 -20.667 -4.309 1.00 77.88 241 ARG A CA 1
ATOM 1942 C C . ARG A 1 241 ? 17.853 -19.427 -3.434 1.00 77.88 241 ARG A C 1
ATOM 1944 O O . ARG A 1 241 ? 16.769 -19.260 -2.884 1.00 77.88 241 ARG A O 1
ATOM 1951 N N . LYS A 1 242 ? 18.856 -18.543 -3.342 1.00 78.12 242 LYS A N 1
ATOM 1952 C CA . LYS A 1 242 ? 18.851 -17.340 -2.488 1.00 78.12 242 LYS A CA 1
ATOM 1953 C C . LYS A 1 242 ? 18.463 -17.651 -1.035 1.00 78.12 242 LYS A C 1
ATOM 1955 O O . LYS A 1 242 ? 17.739 -16.882 -0.405 1.00 78.12 242 LYS A O 1
ATOM 1960 N N . LEU A 1 243 ? 18.914 -18.795 -0.523 1.00 77.38 243 LEU A N 1
ATOM 1961 C CA . LEU A 1 243 ? 18.628 -19.220 0.844 1.00 77.38 243 LEU A CA 1
ATOM 1962 C C . LEU A 1 243 ? 19.576 -18.524 1.835 1.00 77.38 243 LEU A C 1
ATOM 1964 O O . LEU A 1 243 ? 20.719 -18.220 1.480 1.00 77.38 243 LEU A O 1
ATOM 1968 N N . PRO A 1 244 ? 19.130 -18.248 3.073 1.00 76.25 244 PRO A N 1
ATOM 1969 C CA . PRO A 1 244 ? 20.017 -17.744 4.115 1.00 76.25 244 PRO A CA 1
ATOM 1970 C C . PRO A 1 244 ? 21.060 -18.807 4.497 1.00 76.25 244 PRO A C 1
ATOM 1972 O O . PRO A 1 244 ? 20.773 -19.999 4.503 1.00 76.25 244 PRO A O 1
ATOM 1975 N N . PHE A 1 245 ? 22.276 -18.386 4.858 1.00 72.81 245 PHE A N 1
ATOM 1976 C CA . PHE A 1 245 ? 23.320 -19.306 5.322 1.00 72.81 245 PHE A CA 1
ATOM 1977 C C . PHE A 1 245 ? 23.064 -19.702 6.789 1.00 72.81 245 PHE A C 1
ATOM 1979 O O . PHE A 1 245 ? 23.593 -19.087 7.716 1.00 72.81 245 PHE A O 1
ATOM 1986 N N . ASN A 1 246 ? 22.181 -20.681 6.993 1.00 77.62 246 ASN A N 1
ATOM 1987 C CA . ASN A 1 246 ? 21.827 -21.268 8.288 1.00 77.62 246 ASN A CA 1
ATOM 1988 C C . ASN A 1 246 ? 21.833 -22.807 8.209 1.00 77.62 246 ASN A C 1
ATOM 1990 O O . ASN A 1 246 ? 21.800 -23.372 7.113 1.00 77.62 246 ASN A O 1
ATOM 1994 N N . ARG A 1 247 ? 21.855 -23.485 9.365 1.00 74.25 247 ARG A N 1
ATOM 1995 C CA . ARG A 1 247 ? 21.828 -24.955 9.452 1.00 74.25 247 ARG A CA 1
ATOM 1996 C C . ARG A 1 247 ? 20.722 -25.592 8.609 1.00 74.25 247 ARG A C 1
ATOM 1998 O O . ARG A 1 247 ? 21.007 -26.504 7.850 1.00 74.25 247 ARG A O 1
ATOM 2005 N N . GLU A 1 248 ? 19.494 -25.084 8.684 1.00 76.94 248 GLU A N 1
ATOM 2006 C CA . GLU A 1 248 ? 18.344 -25.640 7.950 1.00 76.94 248 GLU A CA 1
ATOM 2007 C C . GLU A 1 248 ? 18.545 -25.601 6.427 1.00 76.94 248 GLU A C 1
ATOM 2009 O O . GLU A 1 248 ? 18.227 -26.557 5.722 1.00 76.94 248 GLU A O 1
ATOM 2014 N N . SER A 1 249 ? 19.121 -24.512 5.905 1.00 78.94 249 SER A N 1
ATOM 2015 C CA . SER A 1 249 ? 19.418 -24.394 4.475 1.00 78.94 249 SER A CA 1
ATOM 2016 C C . SER A 1 249 ? 20.587 -25.285 4.059 1.00 78.94 249 SER A C 1
ATOM 2018 O O . SER A 1 249 ? 20.584 -25.786 2.936 1.00 78.94 249 SER A O 1
ATOM 2020 N N . LEU A 1 250 ? 21.563 -25.507 4.947 1.00 79.19 250 LEU A N 1
ATOM 2021 C CA . LEU A 1 250 ? 22.660 -26.454 4.727 1.00 79.19 250 LEU A CA 1
ATOM 2022 C C . LEU A 1 250 ? 22.166 -27.907 4.748 1.00 79.19 250 LEU A C 1
ATOM 2024 O O . LEU A 1 250 ? 22.562 -28.675 3.880 1.00 79.19 250 LEU A O 1
ATOM 2028 N N . GLU A 1 251 ? 21.261 -28.269 5.657 1.00 79.25 251 GLU A N 1
ATOM 2029 C CA . GLU A 1 251 ? 20.615 -29.589 5.713 1.00 79.25 251 GLU A CA 1
ATOM 2030 C C . GLU A 1 251 ? 19.762 -29.847 4.465 1.00 79.25 251 GLU A C 1
ATOM 2032 O O . GLU A 1 251 ? 19.876 -30.899 3.835 1.00 79.25 251 GLU A O 1
ATOM 2037 N N . ALA A 1 252 ? 18.961 -28.863 4.042 1.00 78.19 252 ALA A N 1
ATOM 2038 C CA . ALA A 1 252 ? 18.169 -28.960 2.818 1.00 78.19 252 ALA A CA 1
ATOM 2039 C C . ALA A 1 252 ? 19.050 -29.077 1.562 1.00 78.19 252 ALA A C 1
ATOM 2041 O O . ALA A 1 252 ? 18.731 -29.840 0.648 1.00 78.19 252 ALA A O 1
ATOM 2042 N N . ALA A 1 253 ? 20.162 -28.335 1.513 1.00 80.88 253 ALA A N 1
ATOM 2043 C CA . ALA A 1 253 ? 21.137 -28.427 0.430 1.00 80.88 253 ALA A CA 1
ATOM 2044 C C . ALA A 1 253 ? 21.839 -29.790 0.422 1.00 80.88 253 ALA A C 1
ATOM 2046 O O . ALA A 1 253 ? 21.919 -30.429 -0.624 1.00 80.88 253 ALA A O 1
ATOM 2047 N N . TYR A 1 254 ? 22.292 -30.261 1.582 1.00 78.56 254 TYR A N 1
ATOM 2048 C CA . TYR A 1 254 ? 22.962 -31.546 1.740 1.00 78.56 254 TYR A CA 1
ATOM 2049 C C . TYR A 1 254 ? 22.049 -32.713 1.356 1.00 78.56 254 TYR A C 1
ATOM 2051 O O . TYR A 1 254 ? 22.428 -33.525 0.518 1.00 78.56 254 TYR A O 1
ATOM 2059 N N . GLY A 1 255 ? 20.814 -32.754 1.864 1.00 76.31 255 GLY A N 1
ATOM 2060 C CA . GLY A 1 255 ? 19.856 -33.813 1.538 1.00 76.31 255 GLY A CA 1
ATOM 2061 C C . GLY A 1 255 ? 19.523 -33.892 0.044 1.00 76.31 255 GLY A C 1
ATOM 2062 O O . GLY A 1 255 ? 19.428 -34.986 -0.516 1.00 76.31 255 GLY A O 1
ATOM 2063 N N . GLU A 1 256 ? 19.386 -32.750 -0.640 1.00 77.31 256 GLU A N 1
ATOM 2064 C CA . GLU A 1 256 ? 19.163 -32.747 -2.089 1.00 77.31 256 GLU A CA 1
ATOM 2065 C C . GLU A 1 256 ? 20.416 -33.139 -2.886 1.00 77.31 256 GLU A C 1
ATOM 2067 O O . GLU A 1 256 ? 20.293 -33.894 -3.853 1.00 77.31 256 GLU A O 1
ATOM 2072 N N . LEU A 1 257 ? 21.599 -32.662 -2.492 1.00 79.81 257 LEU A N 1
ATOM 2073 C CA . LEU A 1 257 ? 22.851 -32.916 -3.209 1.00 79.81 257 LEU A CA 1
ATOM 2074 C C . LEU A 1 257 ? 23.375 -34.344 -3.006 1.00 79.81 257 LEU A C 1
ATOM 2076 O O . LEU A 1 257 ? 23.875 -34.933 -3.960 1.00 79.81 257 LEU A O 1
ATOM 2080 N N . VAL A 1 258 ? 23.190 -34.938 -1.822 1.00 77.62 258 VAL A N 1
ATOM 2081 C CA . VAL A 1 258 ? 23.480 -36.361 -1.566 1.00 77.62 258 VAL A CA 1
ATOM 2082 C C . VAL A 1 258 ? 22.547 -37.252 -2.378 1.00 77.62 258 VAL A C 1
ATOM 2084 O O . VAL A 1 258 ? 23.005 -38.177 -3.039 1.00 77.62 258 VAL A O 1
ATOM 2087 N N . ARG A 1 259 ? 21.243 -36.938 -2.425 1.00 72.94 259 ARG A N 1
ATOM 2088 C CA . ARG A 1 259 ? 20.276 -37.679 -3.257 1.00 72.94 259 ARG A CA 1
ATOM 2089 C C . ARG A 1 259 ? 20.625 -37.630 -4.748 1.00 72.94 259 ARG A C 1
ATOM 2091 O O . ARG A 1 259 ? 20.289 -38.552 -5.483 1.00 72.94 259 ARG A O 1
ATOM 2098 N N . GLN A 1 260 ? 21.251 -36.546 -5.197 1.00 74.56 260 GLN A N 1
ATOM 2099 C CA . GLN A 1 260 ? 21.701 -36.370 -6.578 1.00 74.56 260 GLN A CA 1
ATOM 2100 C C . GLN A 1 260 ? 23.113 -36.926 -6.837 1.00 74.56 260 GLN A C 1
ATOM 2102 O O . GLN A 1 260 ? 23.536 -36.941 -7.988 1.00 74.56 260 GLN A O 1
ATOM 2107 N N . GLY A 1 261 ? 23.828 -37.384 -5.803 1.00 71.50 261 GLY A N 1
ATOM 2108 C CA . GLY A 1 261 ? 25.186 -37.922 -5.920 1.00 71.50 261 GLY A CA 1
ATOM 2109 C C . GLY A 1 261 ? 26.281 -36.869 -6.130 1.00 71.50 261 GLY A C 1
ATOM 2110 O O . GLY A 1 261 ? 27.371 -37.221 -6.560 1.00 71.50 261 GLY A O 1
ATOM 2111 N N . TYR A 1 262 ? 26.012 -35.588 -5.850 1.00 74.69 262 TYR A N 1
ATOM 2112 C CA . TYR A 1 262 ? 26.985 -34.492 -6.008 1.00 74.69 262 TYR A CA 1
ATOM 2113 C C . TYR A 1 262 ? 27.843 -34.233 -4.764 1.00 74.69 262 TYR A C 1
ATOM 2115 O O . TYR A 1 262 ? 28.731 -33.387 -4.809 1.00 74.69 262 TYR A O 1
ATOM 2123 N N . ILE A 1 263 ? 27.551 -34.897 -3.643 1.00 74.44 263 ILE A N 1
ATOM 2124 C CA . ILE A 1 263 ? 28.353 -34.808 -2.422 1.00 74.44 263 ILE A CA 1
ATOM 2125 C C . ILE A 1 263 ? 28.897 -36.188 -2.095 1.00 74.44 263 ILE A C 1
ATOM 2127 O O . ILE A 1 263 ? 28.132 -37.133 -1.898 1.00 74.44 263 ILE A O 1
ATOM 2131 N N . GLU A 1 264 ? 30.217 -36.273 -1.987 1.00 69.88 264 GLU A N 1
ATOM 2132 C CA . GLU A 1 264 ? 30.893 -37.462 -1.486 1.00 69.88 264 GLU A CA 1
ATOM 2133 C C . GLU A 1 264 ? 30.718 -37.551 0.033 1.00 69.88 264 GLU A C 1
ATOM 2135 O O . GLU A 1 264 ? 31.010 -36.597 0.766 1.00 69.88 264 GLU A O 1
ATOM 2140 N N . ILE A 1 265 ? 30.231 -38.699 0.501 1.00 72.81 265 ILE A N 1
ATOM 2141 C CA . ILE A 1 265 ? 30.000 -38.987 1.917 1.00 72.81 265 ILE A CA 1
ATOM 2142 C C . ILE A 1 265 ? 30.986 -40.044 2.406 1.00 72.81 265 ILE A C 1
ATOM 2144 O O . ILE A 1 265 ? 31.375 -40.945 1.665 1.00 72.81 265 ILE A O 1
ATOM 2148 N N . ASN A 1 266 ? 31.389 -39.950 3.669 1.00 66.50 266 ASN A N 1
ATOM 2149 C CA . ASN A 1 266 ? 32.164 -41.002 4.301 1.00 66.50 266 ASN A CA 1
ATOM 2150 C C . ASN A 1 266 ? 31.232 -42.163 4.675 1.00 66.50 266 ASN A C 1
ATOM 2152 O O . ASN A 1 266 ? 30.382 -42.037 5.552 1.00 66.50 266 ASN A O 1
ATOM 2156 N N . HIS A 1 267 ? 31.399 -43.304 4.012 1.00 56.22 267 HIS A N 1
ATOM 2157 C CA . HIS A 1 267 ? 30.600 -44.504 4.269 1.00 56.22 267 HIS A CA 1
ATOM 2158 C C . HIS A 1 267 ? 31.023 -45.264 5.539 1.00 56.22 267 HIS A C 1
ATOM 2160 O O . HIS A 1 267 ? 30.321 -46.180 5.963 1.00 56.22 267 HIS A O 1
ATOM 2166 N N . GLU A 1 268 ? 32.147 -44.899 6.163 1.00 53.34 268 GLU A N 1
ATOM 2167 C CA . GLU A 1 268 ? 32.673 -45.574 7.359 1.00 53.34 268 GLU A CA 1
ATOM 2168 C C . GLU A 1 268 ? 32.176 -44.958 8.679 1.00 53.34 268 GLU A C 1
ATOM 2170 O O . GLU A 1 268 ? 32.370 -45.530 9.755 1.00 53.34 268 GLU A O 1
ATOM 2175 N N . THR A 1 269 ? 31.520 -43.794 8.637 1.00 50.56 269 THR A N 1
ATOM 2176 C CA . THR A 1 269 ? 31.060 -43.101 9.846 1.00 50.56 269 THR A CA 1
ATOM 2177 C C . THR A 1 269 ? 29.742 -43.667 10.368 1.00 50.56 269 THR A C 1
ATOM 2179 O O . THR A 1 269 ? 28.689 -43.542 9.748 1.00 50.56 269 THR A O 1
ATOM 2182 N N . VAL A 1 270 ? 29.796 -44.257 11.564 1.00 49.75 270 VAL A N 1
ATOM 2183 C CA . VAL A 1 270 ? 28.622 -44.729 12.308 1.00 49.75 270 VAL A CA 1
ATOM 2184 C C . VAL A 1 270 ? 27.867 -43.526 12.875 1.00 49.75 270 VAL A C 1
ATOM 2186 O O . VAL A 1 270 ? 28.343 -42.871 13.802 1.00 49.75 270 VAL A O 1
ATOM 2189 N N . VAL A 1 271 ? 26.667 -43.261 12.360 1.00 45.50 271 VAL A N 1
ATOM 2190 C CA . VAL A 1 271 ? 25.766 -42.246 12.920 1.00 45.50 271 VAL A CA 1
ATOM 2191 C C . VAL A 1 271 ? 25.139 -42.803 14.203 1.00 45.50 271 VAL A C 1
ATOM 2193 O O . VAL A 1 271 ? 24.359 -43.758 14.173 1.00 45.50 271 VAL A O 1
ATOM 2196 N N . SER A 1 272 ? 25.484 -42.225 15.356 1.00 38.12 272 SER A N 1
ATOM 2197 C CA . SER A 1 272 ? 24.818 -42.527 16.629 1.00 38.12 272 SER A CA 1
ATOM 2198 C C . SER A 1 272 ? 23.954 -41.348 17.057 1.00 38.12 272 SER A C 1
ATOM 2200 O O . SER A 1 272 ? 24.467 -40.247 17.250 1.00 38.12 272 SER A O 1
ATOM 2202 N N . SER A 1 273 ? 22.659 -41.588 17.252 1.00 38.06 273 SER A N 1
ATOM 2203 C CA . SER A 1 273 ? 21.724 -40.616 17.821 1.00 38.06 273 SER A CA 1
ATOM 2204 C C . SER A 1 273 ? 21.008 -41.262 19.004 1.00 38.06 273 SER A C 1
ATOM 2206 O O . SER A 1 273 ? 20.440 -42.350 18.877 1.00 38.06 273 SER A O 1
ATOM 2208 N N . GLY A 1 274 ? 21.098 -40.630 20.179 1.00 44.22 274 GLY A N 1
ATOM 2209 C CA . GLY A 1 274 ? 20.270 -40.948 21.351 1.00 44.22 274 GLY A CA 1
ATOM 2210 C C . GLY A 1 274 ? 20.374 -42.369 21.925 1.00 44.22 274 GLY A C 1
ATOM 2211 O O . GLY A 1 274 ? 19.414 -42.833 22.527 1.00 44.22 274 GLY A O 1
ATOM 2212 N N . GLY A 1 275 ? 21.499 -43.073 21.747 1.00 40.69 275 GLY A N 1
ATOM 2213 C CA . GLY A 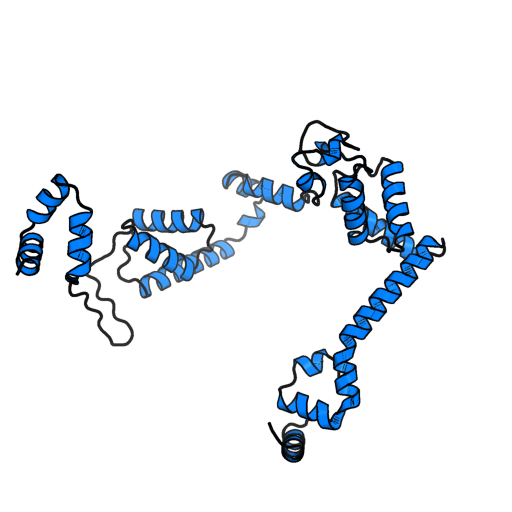1 275 ? 21.683 -44.449 22.244 1.00 40.69 275 GLY A CA 1
ATOM 2214 C C . GLY A 1 275 ? 21.259 -45.554 21.267 1.00 40.69 275 GLY A C 1
ATOM 2215 O O . GLY A 1 275 ? 21.446 -46.733 21.558 1.00 40.69 275 GLY A O 1
ATOM 2216 N N . THR A 1 276 ? 20.764 -45.196 20.082 1.00 39.75 276 THR A N 1
ATOM 2217 C CA . THR A 1 276 ? 20.498 -46.135 18.983 1.00 39.75 276 THR A CA 1
ATOM 2218 C C . THR A 1 276 ? 21.594 -46.057 17.923 1.00 39.75 276 THR A C 1
ATOM 2220 O O . THR A 1 276 ? 21.918 -44.983 17.414 1.00 39.75 276 THR A O 1
ATOM 2223 N N . LYS A 1 277 ? 22.179 -47.217 17.598 1.00 38.56 277 LYS A N 1
ATOM 2224 C CA . LYS A 1 277 ? 23.175 -47.389 16.535 1.00 38.56 277 LYS A CA 1
ATOM 2225 C C . LYS A 1 277 ? 22.435 -47.715 15.237 1.00 38.56 277 LYS A C 1
ATOM 2227 O O . LYS A 1 277 ? 21.913 -48.821 15.108 1.00 38.56 277 LYS A O 1
ATOM 2232 N N . LEU A 1 278 ? 22.375 -46.773 14.297 1.00 40.66 278 LEU A N 1
ATOM 2233 C CA . LEU A 1 278 ? 21.934 -47.078 12.936 1.00 40.66 278 LEU A CA 1
ATOM 2234 C C . LEU A 1 278 ? 23.134 -47.654 12.183 1.00 40.66 278 LEU A C 1
ATOM 2236 O O . LEU A 1 278 ? 24.123 -46.967 11.941 1.00 40.66 278 LEU A O 1
ATOM 2240 N N . VAL A 1 279 ? 23.064 -48.948 11.883 1.00 41.88 279 VAL A N 1
ATOM 2241 C CA . VAL A 1 279 ? 24.014 -49.630 11.004 1.00 41.88 279 VAL A CA 1
ATOM 2242 C C . VAL A 1 279 ? 23.284 -49.859 9.692 1.00 41.88 279 VAL A C 1
ATOM 2244 O O . VAL A 1 279 ? 22.306 -50.606 9.660 1.00 41.88 279 VAL A O 1
ATOM 2247 N N . ASP A 1 280 ? 23.730 -49.193 8.630 1.00 41.44 280 ASP A N 1
ATOM 2248 C CA . ASP A 1 280 ? 23.238 -49.462 7.284 1.00 41.44 280 ASP A CA 1
ATOM 2249 C C . ASP A 1 280 ? 23.839 -50.788 6.803 1.00 41.44 280 ASP A C 1
ATOM 2251 O O . ASP A 1 280 ? 24.987 -50.870 6.366 1.00 41.44 280 ASP A O 1
ATOM 2255 N N . PHE A 1 281 ? 23.081 -51.871 6.956 1.00 36.06 281 PHE A N 1
ATOM 2256 C CA . PHE A 1 281 ? 23.415 -53.162 6.364 1.00 36.06 281 PHE A CA 1
ATOM 2257 C C . PHE A 1 281 ? 22.968 -53.166 4.902 1.00 36.06 281 PHE A C 1
ATOM 2259 O O . PHE A 1 281 ? 22.019 -53.878 4.582 1.00 36.06 281 PHE A O 1
ATOM 2266 N N . GLY A 1 282 ? 23.611 -52.348 4.056 1.00 38.97 282 GLY A N 1
ATOM 2267 C CA . GLY A 1 282 ? 23.450 -52.289 2.595 1.00 38.97 282 GLY A CA 1
ATOM 2268 C C . GLY A 1 282 ? 22.177 -52.962 2.075 1.00 38.97 282 GLY A C 1
ATOM 2269 O O . GLY A 1 282 ? 22.194 -54.139 1.701 1.00 38.97 282 GLY A O 1
ATOM 2270 N N . GLY A 1 283 ? 21.054 -52.243 2.137 1.00 37.44 283 GLY A N 1
ATOM 2271 C CA . GLY A 1 283 ? 19.730 -52.798 1.866 1.00 37.44 283 GLY A CA 1
ATOM 2272 C C . GLY A 1 283 ? 19.620 -53.425 0.473 1.00 37.44 283 GLY A C 1
ATOM 2273 O O . GLY A 1 283 ? 19.774 -52.749 -0.542 1.00 37.44 283 GLY A O 1
ATOM 2274 N N . ARG A 1 284 ? 19.304 -54.726 0.417 1.00 45.97 284 ARG A N 1
ATOM 2275 C CA . ARG A 1 284 ? 18.944 -55.423 -0.828 1.00 45.97 284 ARG A CA 1
ATOM 2276 C C . ARG A 1 284 ? 17.731 -54.731 -1.473 1.00 45.97 284 ARG A C 1
ATOM 2278 O O . ARG A 1 284 ? 16.729 -54.537 -0.777 1.00 45.97 284 ARG A O 1
ATOM 2285 N N . PRO A 1 285 ? 17.749 -54.405 -2.777 1.00 47.97 285 PRO A N 1
ATOM 2286 C CA . PRO A 1 285 ? 16.571 -53.860 -3.441 1.00 47.97 285 PRO A CA 1
ATOM 2287 C C . PRO A 1 285 ? 15.435 -54.893 -3.417 1.00 47.97 285 PRO A C 1
ATOM 2289 O O . PRO A 1 285 ? 15.605 -56.049 -3.803 1.00 47.97 285 PRO A O 1
ATOM 2292 N N . GLY A 1 286 ? 14.256 -54.488 -2.939 1.00 52.59 286 GLY A N 1
ATOM 2293 C CA . GLY A 1 286 ? 13.070 -55.346 -2.939 1.00 52.59 286 GLY A CA 1
ATOM 2294 C C . GLY A 1 286 ? 12.656 -55.756 -4.361 1.00 52.59 286 GLY A C 1
ATOM 2295 O O . GLY A 1 286 ? 12.791 -54.975 -5.304 1.00 52.59 286 GLY A O 1
ATOM 2296 N N . ARG A 1 287 ? 12.096 -56.966 -4.518 1.00 54.72 287 ARG A N 1
ATOM 2297 C CA . ARG A 1 287 ? 11.717 -57.587 -5.814 1.00 54.72 287 ARG A CA 1
ATOM 2298 C C . ARG A 1 287 ? 10.898 -56.676 -6.753 1.00 54.72 287 ARG A C 1
ATOM 2300 O O . ARG A 1 287 ? 11.058 -56.727 -7.973 1.00 54.72 287 ARG A O 1
ATOM 2307 N N . ALA A 1 288 ? 10.040 -55.814 -6.201 1.00 53.16 288 ALA A N 1
ATOM 2308 C CA . ALA A 1 288 ? 9.214 -54.879 -6.975 1.00 53.16 288 ALA A CA 1
ATOM 2309 C C . ALA A 1 288 ? 10.012 -53.724 -7.616 1.00 53.16 288 ALA A C 1
ATOM 2311 O O . ALA A 1 288 ? 9.598 -53.186 -8.642 1.00 53.16 288 ALA A O 1
ATOM 2312 N N . ASN A 1 289 ? 11.153 -53.353 -7.031 1.00 57.75 289 ASN A N 1
ATOM 2313 C CA . ASN A 1 289 ? 12.025 -52.314 -7.573 1.00 57.75 289 ASN A CA 1
ATOM 2314 C C . ASN A 1 289 ? 12.977 -52.894 -8.624 1.00 57.75 289 ASN A C 1
ATOM 2316 O O . ASN A 1 289 ? 13.107 -52.291 -9.683 1.00 57.75 289 ASN A O 1
ATOM 2320 N N . LEU A 1 290 ? 13.508 -54.105 -8.401 1.00 64.69 290 LEU A N 1
ATOM 2321 C CA . LEU A 1 290 ? 14.403 -54.793 -9.343 1.00 64.69 290 LEU A CA 1
ATOM 2322 C C . LEU A 1 290 ? 13.751 -54.989 -10.725 1.00 64.69 290 LEU A C 1
ATOM 2324 O O . LEU A 1 290 ? 14.354 -54.697 -11.751 1.00 64.69 290 LEU A O 1
ATOM 2328 N N . SER A 1 291 ? 12.488 -55.422 -10.762 1.00 64.81 291 SER A N 1
ATOM 2329 C CA . SER A 1 291 ? 11.751 -55.613 -12.023 1.00 64.81 291 SER A CA 1
ATOM 2330 C C . SER A 1 291 ? 11.507 -54.305 -12.785 1.00 64.81 291 SER A C 1
ATOM 2332 O O . SER A 1 291 ? 11.606 -54.274 -14.010 1.00 64.81 291 SER A O 1
ATOM 2334 N N . ARG A 1 292 ? 11.224 -53.198 -12.084 1.00 69.06 292 ARG A N 1
ATOM 2335 C CA . ARG A 1 292 ? 11.091 -51.873 -12.716 1.00 69.06 292 ARG A CA 1
ATOM 2336 C C . ARG A 1 292 ? 12.417 -51.336 -13.229 1.00 69.06 292 ARG A C 1
ATOM 2338 O O . ARG A 1 292 ? 12.417 -50.647 -14.242 1.00 69.06 292 ARG A O 1
ATOM 2345 N N . GLU A 1 293 ? 13.502 -51.605 -12.517 1.00 70.38 293 GLU A N 1
ATOM 2346 C CA . GLU A 1 293 ? 14.844 -51.168 -12.891 1.00 70.38 293 GLU A CA 1
ATOM 2347 C C . GLU A 1 293 ? 15.321 -51.911 -14.140 1.00 70.38 293 GLU A C 1
ATOM 2349 O O . GLU A 1 293 ? 15.697 -51.266 -15.112 1.00 70.38 293 GLU A O 1
ATOM 2354 N N . ILE A 1 294 ? 15.152 -53.238 -14.182 1.00 75.19 294 ILE A N 1
ATOM 2355 C CA . ILE A 1 294 ? 15.463 -54.068 -15.358 1.00 75.19 294 ILE A CA 1
ATOM 2356 C C . ILE A 1 294 ? 14.667 -53.611 -16.587 1.00 75.19 294 ILE A C 1
ATOM 2358 O O . ILE A 1 294 ? 15.237 -53.451 -17.660 1.00 75.19 294 ILE A O 1
ATOM 2362 N N . ASN A 1 295 ? 13.370 -53.325 -16.435 1.00 74.25 295 ASN A N 1
ATOM 2363 C CA . ASN A 1 295 ? 12.526 -52.871 -17.548 1.00 74.25 295 ASN A CA 1
ATOM 2364 C C . ASN A 1 295 ? 12.884 -51.470 -18.078 1.00 74.25 295 ASN A C 1
ATOM 2366 O O . ASN A 1 295 ? 12.365 -51.065 -19.117 1.00 74.25 295 ASN A O 1
ATOM 2370 N N . ARG A 1 296 ? 13.713 -50.706 -17.357 1.00 75.00 296 ARG A N 1
ATOM 2371 C CA . ARG A 1 296 ? 14.177 -49.371 -17.765 1.00 75.00 296 ARG A CA 1
ATOM 2372 C C . ARG A 1 296 ? 15.575 -49.383 -18.374 1.00 75.00 296 ARG A C 1
ATOM 2374 O O . ARG A 1 296 ? 15.962 -48.369 -18.943 1.00 75.00 296 ARG A O 1
ATOM 2381 N N . MET A 1 297 ? 16.308 -50.487 -18.251 1.00 82.00 297 MET A N 1
ATOM 2382 C CA . MET A 1 297 ? 17.648 -50.626 -18.812 1.00 82.00 297 MET A CA 1
ATOM 2383 C C . MET A 1 297 ? 17.579 -50.969 -20.300 1.00 82.00 297 MET A C 1
ATOM 2385 O O . MET A 1 297 ? 16.736 -51.747 -20.752 1.00 82.00 297 MET A O 1
ATOM 2389 N N . SER A 1 298 ? 18.508 -50.412 -21.067 1.00 79.19 298 SER A N 1
ATOM 2390 C CA . SER A 1 298 ? 18.812 -50.874 -22.418 1.00 79.19 298 SER A CA 1
ATOM 2391 C C . SER A 1 298 ? 19.522 -52.234 -22.388 1.00 79.19 298 SER A C 1
ATOM 2393 O O . SER A 1 298 ? 20.045 -52.670 -21.363 1.00 79.19 298 SER A O 1
ATOM 2395 N N . ALA A 1 299 ? 19.585 -52.921 -23.531 1.00 77.19 299 ALA A N 1
ATOM 2396 C CA . ALA A 1 299 ? 20.228 -54.236 -23.620 1.00 77.19 299 ALA A CA 1
ATOM 2397 C C . ALA A 1 299 ? 21.723 -54.212 -23.238 1.00 77.19 299 ALA A C 1
ATOM 2399 O O . ALA A 1 299 ? 22.227 -55.186 -22.680 1.00 77.19 299 ALA A O 1
ATOM 2400 N N . ALA A 1 300 ? 22.417 -53.101 -23.512 1.00 80.81 300 ALA A N 1
ATOM 2401 C CA . ALA A 1 300 ? 23.817 -52.917 -23.139 1.00 80.81 300 ALA A CA 1
ATOM 2402 C C . ALA A 1 300 ? 23.975 -52.726 -21.622 1.00 80.81 300 ALA A C 1
ATOM 2404 O O . ALA A 1 300 ? 24.786 -53.404 -20.997 1.00 80.81 300 ALA A O 1
ATOM 2405 N N . GLU A 1 301 ? 23.132 -51.886 -21.018 1.00 77.88 301 GLU A N 1
ATOM 2406 C CA . GLU A 1 301 ? 23.121 -51.650 -19.568 1.00 77.88 301 GLU A CA 1
ATOM 2407 C C . GLU A 1 301 ? 22.721 -52.912 -18.795 1.00 77.88 301 GLU A C 1
ATOM 2409 O O . GLU A 1 301 ? 23.304 -53.217 -17.758 1.00 77.88 301 GLU A O 1
ATOM 2414 N N . TYR A 1 302 ? 21.784 -53.704 -19.323 1.00 81.44 302 TYR A N 1
ATOM 2415 C CA . TYR A 1 302 ? 21.415 -54.987 -18.729 1.00 81.44 302 TYR A CA 1
ATOM 2416 C C . TYR A 1 302 ? 22.578 -55.991 -18.761 1.00 81.44 302 TYR A C 1
ATOM 2418 O O . TYR A 1 302 ? 22.797 -56.704 -17.783 1.00 81.44 302 TYR A O 1
ATOM 2426 N N . ALA A 1 303 ? 23.352 -56.034 -19.852 1.00 79.00 303 ALA A N 1
ATOM 2427 C CA . ALA A 1 303 ? 24.517 -56.912 -19.972 1.00 79.00 303 ALA A CA 1
ATOM 2428 C C . ALA A 1 303 ? 25.624 -56.561 -18.959 1.00 79.00 303 ALA A C 1
ATOM 2430 O O . ALA A 1 303 ? 26.210 -57.460 -18.352 1.00 79.00 303 ALA A O 1
ATOM 2431 N N . GLU A 1 304 ? 25.867 -55.271 -18.719 1.00 79.12 304 GLU A N 1
ATOM 2432 C CA . GLU A 1 304 ? 26.779 -54.810 -17.663 1.00 79.12 304 GLU A CA 1
ATOM 2433 C C . GLU A 1 304 ? 26.214 -55.083 -16.263 1.00 79.12 304 GLU A C 1
ATOM 2435 O O . GLU A 1 304 ? 26.934 -55.525 -15.364 1.00 79.12 304 GLU A O 1
ATOM 2440 N N . PHE A 1 305 ? 24.903 -54.912 -16.083 1.00 77.81 305 PHE A N 1
ATOM 2441 C CA . PHE A 1 305 ? 24.229 -55.160 -14.814 1.00 77.81 305 PHE A CA 1
ATOM 2442 C C . PHE A 1 305 ? 24.338 -56.627 -14.370 1.00 77.81 305 PHE A C 1
ATOM 2444 O O . PHE A 1 305 ? 24.632 -56.885 -13.200 1.00 77.81 305 PHE A O 1
ATOM 2451 N N . ILE A 1 306 ? 24.163 -57.592 -15.285 1.00 82.50 306 ILE A N 1
ATOM 2452 C CA . ILE A 1 306 ? 24.296 -59.035 -14.996 1.00 82.50 306 ILE A CA 1
ATOM 2453 C C . ILE A 1 306 ? 25.748 -59.525 -14.928 1.00 82.50 306 ILE A C 1
ATOM 2455 O O . ILE A 1 306 ? 25.989 -60.636 -14.446 1.00 82.50 306 ILE A O 1
ATOM 2459 N N . ALA A 1 307 ? 26.714 -58.730 -15.399 1.00 76.94 307 ALA A N 1
ATOM 2460 C CA . ALA A 1 307 ? 28.133 -59.051 -15.258 1.00 76.94 307 ALA A CA 1
ATOM 2461 C C . ALA A 1 307 ? 28.569 -59.022 -13.782 1.00 76.94 307 ALA A C 1
ATOM 2463 O O . ALA A 1 307 ? 29.502 -59.730 -13.399 1.00 76.94 307 ALA A O 1
ATOM 2464 N N . ASN A 1 308 ? 27.853 -58.276 -12.931 1.00 77.62 308 ASN A N 1
ATOM 2465 C CA . ASN A 1 308 ? 28.027 -58.329 -11.486 1.00 77.62 308 ASN A CA 1
ATOM 2466 C C . ASN A 1 308 ? 27.384 -59.615 -10.903 1.00 77.62 308 ASN A C 1
ATOM 2468 O O . ASN A 1 308 ? 26.159 -59.782 -10.975 1.00 77.62 308 ASN A O 1
ATOM 2472 N N . PRO A 1 309 ? 28.164 -60.511 -10.260 1.00 69.69 309 PRO A N 1
ATOM 2473 C CA . PRO A 1 309 ? 27.666 -61.785 -9.726 1.00 69.69 309 PRO A CA 1
ATOM 2474 C C . PRO A 1 309 ? 26.513 -61.641 -8.721 1.00 69.69 309 PRO A C 1
ATOM 2476 O O . PRO A 1 309 ? 25.668 -62.531 -8.606 1.00 69.69 309 PRO A O 1
ATOM 2479 N N . THR A 1 310 ? 26.465 -60.524 -7.994 1.00 70.25 310 THR A N 1
ATOM 2480 C CA . THR A 1 310 ? 25.448 -60.238 -6.972 1.00 70.25 310 THR A CA 1
ATOM 2481 C C . THR A 1 310 ? 24.091 -59.905 -7.599 1.00 70.25 310 THR A C 1
ATOM 2483 O O . THR A 1 310 ? 23.046 -60.366 -7.131 1.00 70.25 310 THR A O 1
ATOM 2486 N N . ASN A 1 311 ? 24.104 -59.172 -8.712 1.00 72.62 311 ASN A N 1
ATOM 2487 C CA . ASN A 1 311 ? 22.903 -58.801 -9.460 1.00 72.62 311 ASN A CA 1
ATOM 2488 C C . ASN A 1 311 ? 22.329 -60.001 -10.212 1.00 72.62 311 ASN A C 1
ATOM 2490 O O . ASN A 1 311 ? 21.119 -60.224 -10.198 1.00 72.62 311 ASN A O 1
ATOM 2494 N N . ARG A 1 312 ? 23.204 -60.835 -10.787 1.00 73.12 312 ARG A N 1
ATOM 2495 C CA . ARG A 1 312 ? 22.806 -62.081 -11.451 1.00 73.12 312 ARG A CA 1
ATOM 2496 C C . ARG A 1 312 ? 22.062 -63.025 -10.506 1.00 73.12 312 ARG A C 1
ATOM 2498 O O . ARG A 1 312 ? 20.976 -63.484 -10.839 1.00 73.12 312 ARG A O 1
ATOM 2505 N N . ARG A 1 313 ? 22.585 -63.229 -9.290 1.00 70.56 313 ARG A N 1
ATOM 2506 C CA . ARG A 1 313 ? 21.898 -64.014 -8.247 1.00 70.56 313 ARG A CA 1
ATOM 2507 C C . ARG A 1 313 ? 20.524 -63.444 -7.895 1.00 70.56 313 ARG A C 1
ATOM 2509 O O . ARG A 1 313 ? 19.592 -64.211 -7.694 1.00 70.56 313 ARG A O 1
ATOM 2516 N N . SER A 1 314 ? 20.398 -62.119 -7.854 1.00 71.69 314 SER A N 1
ATOM 2517 C CA . SER A 1 314 ? 19.140 -61.441 -7.518 1.00 71.69 314 SER A CA 1
ATOM 2518 C C . SER A 1 314 ? 18.064 -61.625 -8.599 1.00 71.69 314 SER A C 1
ATOM 2520 O O . SER A 1 314 ? 16.881 -61.694 -8.275 1.00 71.69 314 SER A O 1
ATOM 2522 N N . ILE A 1 315 ? 18.464 -61.749 -9.870 1.00 71.88 315 ILE A N 1
ATOM 2523 C CA . ILE A 1 315 ? 17.570 -62.081 -10.991 1.00 71.88 315 ILE A CA 1
ATOM 2524 C C . ILE A 1 315 ? 17.185 -63.564 -10.953 1.00 71.88 315 ILE A C 1
ATOM 2526 O O . ILE A 1 315 ? 16.000 -63.887 -11.022 1.00 71.88 315 ILE A O 1
ATOM 2530 N N . ASP A 1 316 ? 18.160 -64.459 -10.775 1.00 72.19 316 ASP A N 1
ATOM 2531 C CA . ASP A 1 316 ? 17.922 -65.909 -10.713 1.00 72.19 316 ASP A CA 1
ATOM 2532 C C . ASP A 1 316 ? 16.986 -66.290 -9.546 1.00 72.19 316 ASP A C 1
ATOM 2534 O O . ASP A 1 316 ? 16.168 -67.201 -9.660 1.00 72.19 316 ASP A O 1
ATOM 2538 N N . GLU A 1 317 ? 17.070 -65.570 -8.423 1.00 67.19 317 GLU A N 1
ATOM 2539 C CA . GLU A 1 317 ? 16.209 -65.741 -7.246 1.00 67.19 317 GLU A CA 1
ATOM 2540 C C . GLU A 1 317 ? 14.828 -65.072 -7.398 1.00 67.19 317 GLU A C 1
ATOM 2542 O O . GLU A 1 317 ? 13.904 -65.388 -6.648 1.00 67.19 317 GLU A O 1
ATOM 2547 N N . ALA A 1 318 ? 14.662 -64.151 -8.351 1.00 63.81 318 ALA A N 1
ATOM 2548 C CA . ALA A 1 318 ? 13.373 -63.543 -8.689 1.00 63.81 318 ALA A CA 1
ATOM 2549 C C . ALA A 1 318 ? 12.583 -64.348 -9.740 1.00 63.81 318 ALA A C 1
ATOM 2551 O O . ALA A 1 318 ? 11.369 -64.180 -9.828 1.00 63.81 318 ALA A O 1
ATOM 2552 N N . LEU A 1 319 ? 13.260 -65.203 -10.519 1.00 58.62 319 LEU A N 1
ATOM 2553 C CA . LEU A 1 319 ? 12.666 -66.087 -11.534 1.00 58.62 319 LEU A CA 1
ATOM 2554 C C . LEU A 1 319 ? 12.271 -67.480 -11.000 1.00 58.62 319 LEU A C 1
ATOM 2556 O O . LEU A 1 319 ? 11.668 -68.257 -11.740 1.00 58.62 319 LEU A O 1
ATOM 2560 N N . ARG A 1 320 ? 12.611 -67.796 -9.743 1.00 51.97 320 ARG A N 1
ATOM 2561 C CA . ARG A 1 320 ? 12.114 -68.966 -8.997 1.00 51.97 320 ARG A CA 1
ATOM 2562 C C . ARG A 1 320 ? 10.856 -68.620 -8.212 1.00 51.97 320 ARG A C 1
ATOM 2564 O O . ARG A 1 320 ? 9.952 -69.479 -8.200 1.00 51.97 320 ARG A O 1
#

Secondary structure (DSSP, 8-state):
---HHHHHHHHHHHT-------HHHHTTS-HHHHHHHHHHSHHHHHHHHHHHHHHHHHHHHHHHHHHHHHHTT---HHHHHHHHHHHHHHHHH-TTB-SS-HHHHHHHHHHHHHTT----HHHHHHHHHHHHHTT-S-B-SGGGTS-S-S-B-HHHHHT-TTHHHHHSPPPPHHHHHHHHHHHS-HHHHHHH-GGGG--HHHHHHHHHHHHHHHHHHHHH-TTB---HHHHHHHHHHHHHHT--SSHHHHHHHHHHHHHTT-S-B-TT---EETTEE-----PPPPHHHHHHHHTTS-HHHHHHHHHSHHHHHHHHTT--

Foldseek 3Di:
DDDLVRLVVVCVVVVQDADADALVNLVVDDPSSLVNCCVPVVVNSVCRVCVVVVVVVVVVVVQLVQLVCVLVVNHDPVLVVVLVVQVVVLCLQQVFADPVDPQQVVQLVVVCSVVSGRSGSVSSLVSLLVCQLQQNGWTQCVSQPNDPRGTGGHPRSNPPPVVVVNSGGHQHV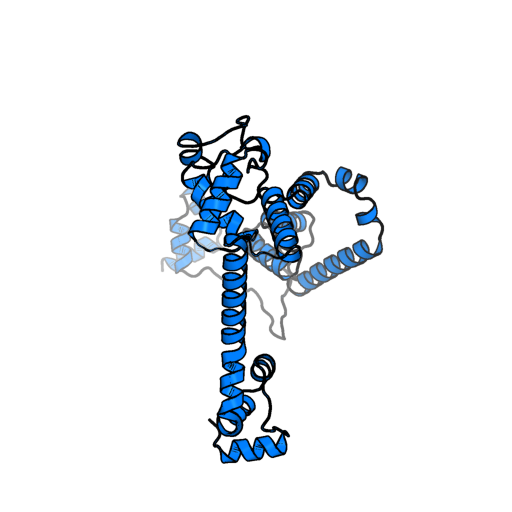VNVVVVVLVPDDPVRNCVVCVVVVVDVVVVVVVVVQLVVQVVVLCLQAVFADPDPQQVCQLVVQCVVVVHDSGNVSSVVSCVVCVVVVSGHTRPPDFDDDPNDTDDCPPDDDDLVVLVVVCVPDDPVRVVVQCVPVVSVVVVVVSVD

Sequence (320 aa):
MKSANELKYLAEQKGWQVGPLTFGKIQRMNSDEARFNELFNKAEYEQALDEPRIKAENKKNAEATKAQRTWADQASEEETAEALQEVNKFVASFPQFRADFIPNREALISFLRSKTLPCTARNLAYAFEDLASKGKLLLSAAAIGLGPEEDLSGYKLMRHPQLHVLLAPGRTDKDKTRLAEQKMSADEYRKQHPEAFRDPRVYAEAAEKIKREINSFRSFHPEYLLTEENSKHLQAYISKRKLPFNRESLEAAYGELVRQGYIEINHETVVSSGGTKLVDFGGRPGRANLSREINRMSAAEYAEFIANPTNRRSIDEALR

Radius of gyration: 34.45 Å; chains: 1; bounding box: 58×95×71 Å